Protein AF-A0A929NYW4-F1 (afdb_monomer)

pLDDT: mean 77.65, std 17.29, range [34.0, 97.94]

Foldseek 3Di:
DDDPQPPPDDDDPPPQDPVNVVVVCVVVVDPPDDDDDDDDPDDDDDDLQAQWDDPPLLPAAEDAFEQLLRVLVVVDDQDCDPDPPDQASPSSRKGKDWADDPPDPWIKIFIPQQDLPPFSLQKTKAFQDDPSDDQFQKKWKWKDWQQDIDIAIEHPDCVVVHPYHSPPGIDMDGDNCAHPVRHRRDFAFWTKMKMKMKGKHFIFGAADDPDDSPAPPQQDDPVPRGHHPGDGPDPDDDTPPHTDPDMDIRMHMHMYIGDGGFVPVVPPNRIFIQCAWWAHPVQCKIQGNNRRIDRFDWDQDPQWTWTADPVSPDIFIAGVRGHTDDD

Solvent-accessible surface area (backbone atoms only — not comparable to full-atom values): 19495 Å² total; per-residue (Å²): 136,45,56,88,83,77,81,85,53,73,57,76,68,95,77,68,46,76,70,53,53,54,55,49,42,69,78,51,77,56,87,92,71,86,83,88,87,81,92,75,97,67,92,76,90,81,56,47,88,53,30,72,48,67,69,92,78,39,65,64,51,74,47,72,57,56,21,47,43,48,49,45,51,72,80,46,69,100,66,73,55,92,49,93,88,61,40,59,27,69,81,71,71,26,50,45,51,78,46,79,40,89,97,51,101,47,33,42,18,35,39,49,74,27,41,94,85,37,55,51,30,29,25,38,65,42,72,66,64,56,94,86,51,77,91,53,71,30,39,38,40,36,44,36,39,63,78,35,72,51,78,48,35,24,20,81,47,73,92,70,65,39,80,42,48,61,83,52,57,60,47,78,46,78,55,91,62,42,25,58,83,71,44,69,56,87,74,46,30,44,42,72,29,44,39,34,43,29,41,26,38,78,17,37,41,45,60,74,70,93,77,70,100,80,75,91,67,74,53,36,60,96,88,48,60,68,62,27,82,34,55,73,71,60,102,60,92,62,80,62,83,44,74,41,98,48,73,32,69,33,46,31,43,26,54,29,64,39,42,53,50,51,43,72,89,66,76,53,85,47,33,31,43,38,88,51,53,41,34,21,74,76,76,34,32,40,38,42,10,65,64,52,70,44,82,54,85,64,49,78,53,97,68,31,33,39,39,68,43,94,86,64,85,46,50,39,33,20,39,83,65,21,49,66,74,51,106

Radius of gyration: 29.83 Å; Cα contacts (8 Å, |Δi|>4): 593; chains: 1; bounding box: 56×42×94 Å

Sequence (327 aa):
TLDTTGDGFADNDLGISEAEKREIAKQFPQAGKNFWRVMIDKLGDFDLNWPLKTLDKLGIKLGQIASTAGKLLQDIGENPCVKNGCIIEAERQVLGETIPVIGAAFNLNYRSSRTAGRYANYQLDIPLQDSSVPTPKRIKLEVSIGGQRISKVFSDKLEDNPESSLDTPRYTYEWDGKDGYGRSLHGQGRHKATVRIGYVYDGVYEVPPEITQSLIDVQCSTENPEGSFGCINTTAEINTGIPARQEVIGWQEYTVDIGSWFPRNAGLGEWTIDVHHAYDPNAEILYFGNGGQRQVIPIKQDGKILIASEDGGLVYEFNGTGRHLRT

Secondary structure (DSSP, 8-state):
-B-SSSSSS-B--TT--HHHHHHHHHH--STT--------SS-----TT--EEPPTT-----B-PPBHHHHHHHTS-S-S--STT--EETTTTEEEEEEE-TTSS-EEEEEGGGSTT-GGGGEEEEE---TTSPPPSEEEEEEEETTEEEEEEE-S-GGG--SB-TT--EEEEE--SB-TTSSBPPSSS-EEEEEEEEEEEEEEE-------TT-------SS-----TT----SS------EEEEEEEEEEEEEEEES----GGG-STT-EETT--EEETTTTEEE-TTS-EEE---EEETTEEEEE-TTSS-EEEEETT--EEE-

Mean predicted aligned error: 13.37 Å

Structure (mmCIF, N/CA/C/O backbone):
data_AF-A0A929NYW4-F1
#
_entry.id   AF-A0A929NYW4-F1
#
loop_
_atom_site.group_PDB
_atom_site.id
_atom_site.type_symbol
_atom_site.label_atom_id
_atom_site.label_alt_id
_atom_site.label_comp_id
_atom_site.label_asym_id
_atom_site.label_entity_id
_atom_site.label_seq_id
_atom_site.pdbx_PDB_ins_code
_atom_site.Cartn_x
_atom_site.Cartn_y
_atom_site.Cartn_z
_atom_site.occupancy
_atom_site.B_iso_or_equiv
_atom_site.auth_seq_id
_atom_site.auth_comp_id
_atom_site.auth_asym_id
_atom_site.auth_atom_id
_atom_site.pdbx_PDB_model_num
ATOM 1 N N . THR A 1 1 ? 9.489 -18.015 -55.515 1.00 80.88 1 THR A N 1
ATOM 2 C CA . THR A 1 1 ? 9.471 -19.044 -54.459 1.00 80.88 1 THR A CA 1
ATOM 3 C C . THR A 1 1 ? 10.389 -18.585 -53.348 1.00 80.88 1 THR A C 1
ATOM 5 O O . THR A 1 1 ? 11.263 -17.774 -53.633 1.00 80.88 1 THR A O 1
ATOM 8 N N . LEU A 1 2 ? 10.143 -19.005 -52.110 1.00 86.69 2 LEU A N 1
ATOM 9 C CA . LEU A 1 2 ? 10.924 -18.602 -50.939 1.00 86.69 2 LEU A CA 1
ATOM 10 C C . LEU A 1 2 ? 11.528 -19.850 -50.306 1.00 86.69 2 LEU A C 1
ATOM 12 O O . LEU A 1 2 ? 10.880 -20.888 -50.329 1.00 86.69 2 LEU A O 1
ATOM 16 N N . ASP A 1 3 ? 12.742 -19.719 -49.795 1.00 85.50 3 ASP A N 1
ATOM 17 C CA . ASP A 1 3 ? 13.378 -20.681 -48.897 1.00 85.50 3 ASP A CA 1
ATOM 18 C C . ASP A 1 3 ? 13.323 -20.044 -47.505 1.00 85.50 3 ASP A C 1
ATOM 20 O O . ASP A 1 3 ? 13.933 -18.991 -47.288 1.00 85.50 3 ASP A O 1
ATOM 24 N N . THR A 1 4 ? 12.496 -20.586 -46.612 1.00 80.06 4 THR A N 1
ATOM 25 C CA . THR A 1 4 ? 12.314 -20.059 -45.253 1.00 80.06 4 THR A CA 1
ATOM 26 C C . THR A 1 4 ? 13.123 -20.823 -44.208 1.00 80.06 4 THR A C 1
ATOM 28 O O . THR A 1 4 ? 13.256 -20.343 -43.081 1.00 80.06 4 THR A O 1
ATOM 31 N N . THR A 1 5 ? 13.714 -21.963 -44.581 1.00 76.88 5 THR A N 1
ATOM 32 C CA . THR A 1 5 ? 14.499 -22.824 -43.680 1.00 76.88 5 THR A CA 1
ATOM 33 C C . THR A 1 5 ? 16.013 -22.703 -43.889 1.00 76.88 5 THR A C 1
ATOM 35 O O . THR A 1 5 ? 16.789 -23.037 -42.991 1.00 76.88 5 THR A O 1
ATOM 38 N N . GLY A 1 6 ? 16.441 -22.166 -45.034 1.00 78.06 6 GLY A N 1
ATOM 39 C CA . GLY A 1 6 ? 17.837 -21.988 -45.427 1.00 78.06 6 GLY A CA 1
ATOM 40 C C . GLY A 1 6 ? 18.492 -23.248 -45.998 1.00 78.06 6 GLY A C 1
ATOM 41 O O . GLY A 1 6 ? 19.723 -23.317 -46.038 1.00 78.06 6 GLY A O 1
ATOM 42 N N . ASP A 1 7 ? 17.711 -24.253 -46.404 1.00 81.12 7 ASP A N 1
ATOM 43 C CA . ASP A 1 7 ? 18.212 -25.530 -46.931 1.00 81.12 7 ASP A CA 1
ATOM 44 C C . ASP A 1 7 ? 18.471 -25.514 -48.453 1.00 81.12 7 ASP A C 1
ATOM 46 O O . ASP A 1 7 ? 18.969 -26.493 -49.021 1.00 81.12 7 ASP A O 1
ATOM 50 N N . GLY A 1 8 ? 18.193 -24.385 -49.113 1.00 83.44 8 GLY A N 1
ATOM 51 C CA . GLY A 1 8 ? 18.347 -24.191 -50.550 1.00 83.44 8 GLY A CA 1
ATOM 52 C C . GLY A 1 8 ? 17.148 -24.658 -51.378 1.00 83.44 8 GLY A C 1
ATOM 53 O O . GLY A 1 8 ? 17.200 -24.560 -52.611 1.00 83.44 8 GLY A O 1
ATOM 54 N N . PHE A 1 9 ? 16.074 -25.139 -50.747 1.00 85.12 9 PHE A N 1
ATOM 55 C CA . PHE A 1 9 ? 14.836 -25.539 -51.404 1.00 85.12 9 PHE A CA 1
ATOM 56 C C . PHE A 1 9 ? 13.700 -24.561 -51.109 1.00 85.12 9 PHE A C 1
ATOM 58 O O . PHE A 1 9 ? 13.681 -23.837 -50.126 1.00 85.12 9 PHE A O 1
ATOM 65 N N . ALA A 1 10 ? 12.741 -24.499 -52.031 1.00 86.69 10 ALA A N 1
ATOM 66 C CA . ALA A 1 10 ? 11.575 -23.654 -51.847 1.00 86.69 10 ALA A CA 1
ATOM 67 C C . ALA A 1 10 ? 10.533 -24.337 -50.956 1.00 86.69 10 ALA A C 1
ATOM 69 O O . ALA A 1 10 ? 10.134 -25.467 -51.245 1.00 86.69 10 ALA A O 1
ATOM 70 N N . ASP A 1 11 ? 10.001 -23.605 -49.985 1.00 83.62 11 ASP A N 1
ATOM 71 C CA . ASP A 1 11 ? 8.959 -24.061 -49.069 1.00 83.62 11 ASP A CA 1
ATOM 72 C C . ASP A 1 11 ? 7.838 -23.011 -48.901 1.00 83.62 11 ASP A C 1
ATOM 74 O O . ASP A 1 11 ? 7.842 -21.932 -49.509 1.00 83.62 11 ASP A O 1
ATOM 78 N N . ASN A 1 12 ? 6.801 -23.384 -48.145 1.00 81.62 12 ASN A N 1
ATOM 79 C CA . ASN A 1 12 ? 5.609 -22.568 -47.899 1.00 81.62 12 ASN A CA 1
ATOM 80 C C . ASN A 1 12 ? 5.311 -22.430 -46.397 1.00 81.62 12 ASN A C 1
ATOM 82 O O . ASN A 1 12 ? 4.146 -22.280 -46.012 1.00 81.62 12 ASN A O 1
ATOM 86 N N . ASP A 1 13 ? 6.343 -22.488 -45.562 1.00 73.50 13 ASP A N 1
ATOM 87 C CA . ASP A 1 13 ? 6.182 -22.437 -44.114 1.00 73.50 13 ASP A CA 1
ATOM 88 C C . ASP A 1 13 ? 5.916 -20.992 -43.629 1.00 73.50 13 ASP A C 1
ATOM 90 O O . ASP A 1 13 ? 5.781 -20.046 -44.414 1.00 73.50 13 ASP A O 1
ATOM 94 N N . LEU A 1 14 ? 5.744 -20.801 -42.315 1.00 76.06 14 LEU A N 1
ATOM 95 C CA . LEU A 1 14 ? 5.549 -19.487 -41.664 1.00 76.06 14 LEU A CA 1
ATOM 96 C C . LEU A 1 14 ? 4.281 -18.697 -42.064 1.00 76.06 14 LEU A C 1
ATOM 98 O O . LEU A 1 14 ? 4.160 -17.508 -41.743 1.00 76.06 14 LEU A O 1
ATOM 102 N N . GLY A 1 15 ? 3.326 -19.336 -42.750 1.00 83.62 15 GLY A N 1
ATOM 103 C CA . GLY A 1 15 ? 2.018 -18.752 -43.074 1.00 83.62 15 GLY A CA 1
ATOM 104 C C . GLY A 1 15 ? 2.060 -17.613 -44.101 1.00 83.62 15 GLY A C 1
ATOM 105 O O . GLY A 1 15 ? 1.155 -16.779 -44.123 1.00 83.62 15 GLY A O 1
ATOM 106 N N . ILE A 1 16 ? 3.099 -17.551 -44.943 1.00 86.25 16 ILE A N 1
ATOM 107 C CA . ILE A 1 16 ? 3.268 -16.498 -45.958 1.00 86.25 16 ILE A CA 1
ATOM 108 C C . ILE A 1 16 ? 2.228 -16.675 -47.070 1.00 86.25 16 ILE A C 1
ATOM 110 O O . ILE A 1 16 ? 2.265 -17.643 -47.836 1.00 86.25 16 ILE A O 1
ATOM 114 N N . SER A 1 17 ? 1.308 -15.718 -47.193 1.00 89.12 17 SER A N 1
ATOM 115 C CA . SER A 1 17 ? 0.242 -15.789 -48.199 1.00 89.12 17 SER A CA 1
ATOM 116 C C . SER A 1 17 ? 0.774 -15.626 -49.631 1.00 89.12 17 SER A C 1
ATOM 118 O O . SER A 1 17 ? 1.795 -14.985 -49.873 1.00 89.12 17 SER A O 1
ATOM 120 N N . GLU A 1 18 ? 0.045 -16.138 -50.626 1.00 90.00 18 GLU A N 1
ATOM 121 C CA . GLU A 1 18 ? 0.404 -15.943 -52.041 1.00 90.00 18 GLU A CA 1
ATOM 122 C C . GLU A 1 18 ? 0.413 -14.464 -52.460 1.00 90.00 18 GLU A C 1
ATOM 124 O O . GLU A 1 18 ? 1.201 -14.060 -53.316 1.00 90.00 18 GLU A O 1
ATOM 129 N N . ALA A 1 19 ? -0.441 -13.639 -51.847 1.00 92.06 19 ALA A N 1
ATOM 130 C CA . ALA A 1 19 ? -0.429 -12.195 -52.060 1.00 92.06 19 ALA A CA 1
ATOM 131 C C . ALA A 1 19 ? 0.863 -11.565 -51.515 1.00 92.06 19 ALA A C 1
ATOM 133 O O . ALA A 1 19 ? 1.507 -10.781 -52.209 1.00 92.06 19 ALA A O 1
ATOM 134 N N . GLU A 1 20 ? 1.287 -11.972 -50.318 1.00 90.38 20 GLU A N 1
ATOM 135 C CA . GLU A 1 20 ? 2.534 -11.519 -49.699 1.00 90.38 20 GLU A CA 1
ATOM 136 C C . GLU A 1 20 ? 3.760 -11.927 -50.530 1.00 90.38 20 GLU A C 1
ATOM 138 O O . GLU A 1 20 ? 4.607 -11.086 -50.827 1.00 90.38 20 GLU A O 1
ATOM 143 N N . LYS A 1 21 ? 3.815 -13.172 -51.027 1.00 89.38 21 LYS A N 1
ATOM 144 C CA . LYS A 1 21 ? 4.895 -13.632 -51.922 1.00 89.38 21 LYS A CA 1
ATOM 145 C C . LYS A 1 21 ? 5.019 -12.779 -53.184 1.00 89.38 21 LYS A C 1
ATOM 147 O O . LYS A 1 21 ? 6.132 -12.544 -53.654 1.00 89.38 21 LYS A O 1
ATOM 152 N N . ARG A 1 22 ? 3.898 -12.302 -53.741 1.00 91.69 22 ARG A N 1
ATOM 153 C CA . ARG A 1 22 ? 3.911 -11.403 -54.908 1.00 91.69 22 ARG A CA 1
ATOM 154 C C . ARG A 1 22 ? 4.491 -10.036 -54.571 1.00 91.69 22 ARG A C 1
ATOM 156 O O . ARG A 1 22 ? 5.226 -9.497 -55.391 1.00 91.69 22 ARG A O 1
ATOM 163 N N . GLU A 1 23 ? 4.192 -9.483 -53.398 1.00 92.50 23 GLU A N 1
ATOM 164 C CA . GLU A 1 23 ? 4.788 -8.212 -52.967 1.00 92.50 23 GLU A CA 1
ATOM 165 C C . GLU A 1 23 ? 6.282 -8.355 -52.664 1.00 92.50 23 GLU A C 1
ATOM 167 O O . GLU A 1 23 ? 7.077 -7.526 -53.110 1.00 92.50 23 GLU A O 1
ATOM 172 N N . ILE A 1 24 ? 6.689 -9.450 -52.013 1.00 89.75 24 ILE A N 1
ATOM 173 C CA . ILE A 1 24 ? 8.106 -9.773 -51.791 1.00 89.75 24 ILE A CA 1
ATOM 174 C C . ILE A 1 24 ? 8.844 -9.859 -53.133 1.00 89.75 24 ILE A C 1
ATOM 176 O O . ILE A 1 24 ? 9.901 -9.254 -53.294 1.00 89.75 24 ILE A O 1
ATOM 180 N N . ALA A 1 25 ? 8.264 -10.525 -54.137 1.00 89.88 25 ALA A N 1
ATOM 181 C CA . ALA A 1 25 ? 8.867 -10.643 -55.466 1.00 89.88 25 ALA A CA 1
ATOM 182 C C . ALA A 1 25 ? 9.050 -9.293 -56.189 1.00 89.88 25 ALA A C 1
ATOM 184 O O . ALA A 1 25 ? 9.960 -9.162 -57.007 1.00 89.88 25 ALA A O 1
ATOM 185 N N . LYS A 1 26 ? 8.225 -8.276 -55.894 1.00 93.31 26 LYS A N 1
ATOM 186 C CA . LYS A 1 26 ? 8.424 -6.919 -56.434 1.00 93.31 26 LYS A CA 1
ATOM 187 C C . LYS A 1 26 ? 9.621 -6.219 -55.795 1.00 93.31 26 LYS A C 1
ATOM 189 O O . LYS A 1 26 ? 10.329 -5.491 -56.484 1.00 93.31 26 LYS A O 1
ATOM 194 N N . GLN A 1 27 ? 9.832 -6.422 -54.496 1.00 90.06 27 GLN A N 1
ATOM 195 C CA . GLN A 1 27 ? 10.933 -5.802 -53.752 1.00 90.06 27 GLN A CA 1
ATOM 196 C C . GLN A 1 27 ? 12.268 -6.525 -53.986 1.00 90.06 27 GLN A C 1
ATOM 198 O O . GLN A 1 27 ? 13.315 -5.886 -54.064 1.00 90.06 27 GLN A O 1
ATOM 203 N N . PHE A 1 28 ? 12.223 -7.846 -54.178 1.00 90.56 28 PHE A N 1
ATOM 204 C CA . PHE A 1 28 ? 13.3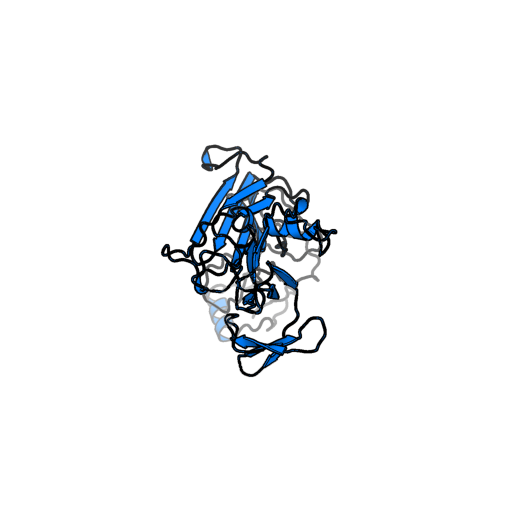83 -8.708 -54.409 1.00 90.56 28 PHE A CA 1
ATOM 205 C C . PHE A 1 28 ? 13.247 -9.463 -55.746 1.00 90.56 28 PHE A C 1
ATOM 207 O O . PHE A 1 28 ? 13.009 -10.670 -55.760 1.00 90.56 28 PHE A O 1
ATOM 214 N N . PRO A 1 29 ? 13.405 -8.780 -56.898 1.00 85.50 29 PRO A N 1
ATOM 215 C CA . PRO A 1 29 ? 13.171 -9.378 -58.217 1.00 85.50 29 PRO A CA 1
ATOM 216 C C . PRO A 1 29 ? 14.272 -10.354 -58.665 1.00 85.50 29 PRO A C 1
ATOM 218 O O . PRO A 1 29 ? 14.102 -11.074 -59.646 1.00 85.50 29 PRO A O 1
ATOM 221 N N . GLN A 1 30 ? 15.420 -10.361 -57.984 1.00 88.50 30 GLN A N 1
ATOM 222 C CA . GLN A 1 30 ? 16.553 -11.238 -58.283 1.00 88.50 30 GLN A CA 1
ATOM 223 C C . GLN A 1 30 ? 16.566 -12.434 -57.326 1.00 88.50 30 GLN A C 1
ATOM 225 O O . GLN A 1 30 ? 16.379 -12.262 -56.123 1.00 88.50 30 GLN A O 1
ATOM 230 N N . ALA A 1 31 ? 16.851 -13.629 -57.846 1.00 83.06 31 ALA A N 1
ATOM 231 C CA . ALA A 1 31 ? 17.062 -14.819 -57.022 1.00 83.06 31 ALA A CA 1
ATOM 232 C C . ALA A 1 31 ? 18.325 -14.688 -56.143 1.00 83.06 31 ALA A C 1
ATOM 234 O O . ALA A 1 31 ? 19.264 -13.971 -56.496 1.00 83.06 31 ALA A O 1
ATOM 235 N N . GLY A 1 32 ? 18.345 -15.392 -55.005 1.00 81.69 32 GLY A N 1
ATOM 236 C CA . GLY A 1 32 ? 19.479 -15.404 -54.068 1.00 81.69 32 GLY A CA 1
ATOM 237 C C . GLY A 1 32 ? 19.583 -14.169 -53.166 1.00 81.69 32 GLY A C 1
ATOM 238 O O . GLY A 1 32 ? 20.638 -13.921 -52.586 1.00 81.69 32 GLY A O 1
ATOM 239 N N . LYS A 1 33 ? 18.522 -13.358 -53.071 1.00 85.81 33 LYS A N 1
ATOM 240 C CA . LYS A 1 33 ? 18.427 -12.277 -52.083 1.00 85.81 33 LYS A CA 1
ATOM 241 C C . LYS A 1 33 ? 17.862 -12.822 -50.778 1.00 85.81 33 LYS A C 1
ATOM 243 O O . LYS A 1 33 ? 16.867 -13.537 -50.794 1.00 85.81 33 LYS A O 1
ATOM 248 N N . ASN A 1 34 ? 18.469 -12.400 -49.675 1.00 82.81 34 ASN A N 1
ATOM 249 C CA . ASN A 1 34 ? 18.002 -12.701 -48.329 1.00 82.81 34 ASN A CA 1
ATOM 250 C C . ASN A 1 34 ? 17.294 -11.473 -47.762 1.00 82.81 34 ASN A C 1
ATOM 252 O O . ASN A 1 34 ? 17.718 -10.339 -48.001 1.00 82.81 34 ASN A O 1
ATOM 256 N N . PHE A 1 35 ? 16.231 -11.703 -47.005 1.00 78.62 35 PHE A N 1
ATOM 257 C CA . PHE A 1 35 ? 15.478 -10.664 -46.318 1.00 78.62 35 PHE A CA 1
ATOM 258 C C . PHE A 1 35 ? 14.961 -11.204 -44.987 1.00 78.62 35 PHE A C 1
ATO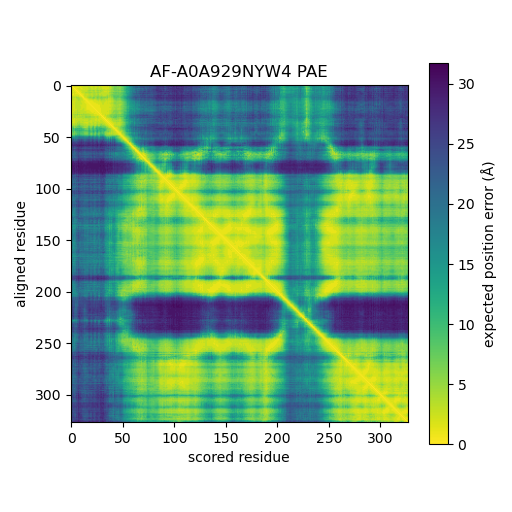M 260 O O . PHE A 1 35 ? 14.876 -12.413 -44.785 1.00 78.62 35 PHE A O 1
ATOM 267 N N . TRP A 1 36 ? 14.609 -10.290 -44.090 1.00 73.81 36 TRP A N 1
ATOM 268 C CA . TRP A 1 36 ? 14.005 -10.613 -42.804 1.00 73.81 36 TRP A CA 1
ATOM 269 C C . TRP A 1 36 ? 12.496 -10.384 -42.877 1.00 73.81 36 TRP A C 1
ATOM 271 O O . TRP A 1 36 ? 12.043 -9.423 -43.503 1.00 73.81 36 TRP A O 1
ATOM 281 N N . ARG A 1 37 ? 11.720 -11.258 -42.233 1.00 75.50 37 ARG A N 1
ATOM 282 C CA . ARG A 1 37 ? 10.260 -11.158 -42.129 1.00 75.50 37 ARG A CA 1
ATOM 283 C C . ARG A 1 37 ? 9.851 -11.335 -40.674 1.00 75.50 37 ARG A C 1
ATOM 285 O O . ARG A 1 37 ? 10.267 -12.298 -40.040 1.00 75.50 37 ARG A O 1
ATOM 292 N N . VAL A 1 38 ? 8.987 -10.454 -40.183 1.00 72.19 38 VAL A N 1
ATOM 293 C CA . VAL A 1 38 ? 8.360 -10.568 -38.861 1.00 72.19 38 VAL A CA 1
ATOM 294 C C . VAL A 1 38 ? 6.865 -10.321 -39.013 1.00 72.19 38 VAL A C 1
ATOM 296 O O . VAL A 1 38 ? 6.457 -9.411 -39.733 1.00 72.19 38 VAL A O 1
ATOM 299 N N . MET A 1 39 ? 6.050 -11.152 -38.363 1.00 71.56 39 MET A N 1
ATOM 300 C CA . MET A 1 39 ? 4.614 -10.909 -38.254 1.00 71.56 39 MET A CA 1
ATOM 301 C C . MET A 1 39 ? 4.346 -10.060 -37.018 1.00 71.56 39 MET A C 1
ATOM 303 O O . MET A 1 39 ? 4.796 -10.403 -35.930 1.00 71.56 39 MET A O 1
ATOM 307 N N . ILE A 1 40 ? 3.599 -8.976 -37.202 1.00 66.81 40 ILE A N 1
ATOM 308 C CA . ILE A 1 40 ? 3.149 -8.099 -36.125 1.00 66.81 40 ILE A CA 1
ATOM 309 C C . ILE A 1 40 ? 1.617 -8.086 -36.178 1.00 66.81 40 ILE A C 1
ATOM 311 O O . ILE A 1 40 ? 1.037 -7.713 -37.198 1.00 66.81 40 ILE A O 1
ATOM 315 N N . ASP A 1 41 ? 0.958 -8.547 -35.117 1.00 65.62 41 ASP A N 1
ATOM 316 C CA . ASP A 1 41 ? -0.497 -8.763 -35.059 1.00 65.62 41 ASP A CA 1
ATOM 317 C C . ASP A 1 41 ? -1.294 -7.542 -34.559 1.00 65.62 41 ASP A C 1
ATOM 319 O O . ASP A 1 41 ? -2.524 -7.510 -34.655 1.00 65.62 41 ASP A O 1
ATOM 323 N N . LYS A 1 42 ? -0.598 -6.501 -34.092 1.00 66.62 42 LYS A N 1
ATOM 324 C CA . LYS A 1 42 ? -1.152 -5.208 -33.668 1.00 66.62 42 LYS A CA 1
ATOM 325 C C . LYS A 1 42 ? -0.260 -4.058 -34.135 1.00 66.62 42 LYS A C 1
ATOM 327 O O . LYS A 1 42 ? 0.926 -4.234 -34.366 1.00 66.62 42 LYS A O 1
ATOM 332 N N . LEU A 1 43 ? -0.808 -2.854 -34.267 1.00 61.09 43 LEU A N 1
ATOM 333 C CA . LEU A 1 43 ? 0.016 -1.653 -34.458 1.00 61.09 43 LEU A CA 1
ATOM 334 C C . LEU A 1 43 ? 0.629 -1.238 -33.111 1.00 61.09 43 LEU A C 1
ATOM 336 O O . LEU A 1 43 ? -0.067 -1.249 -32.098 1.00 61.09 43 LEU A O 1
ATOM 340 N N . GLY A 1 44 ? 1.909 -0.864 -33.108 1.00 63.97 44 GLY A N 1
ATOM 341 C CA . GLY A 1 44 ? 2.678 -0.553 -31.899 1.00 63.97 44 GLY A CA 1
ATOM 342 C C . GLY A 1 44 ? 4.049 0.040 -32.226 1.00 63.97 44 GLY A C 1
ATOM 343 O O . GLY A 1 44 ? 4.394 0.218 -33.395 1.00 63.97 44 GLY A O 1
ATOM 344 N N . ASP A 1 45 ? 4.820 0.357 -31.195 1.00 56.62 45 ASP A N 1
ATOM 345 C CA . ASP A 1 45 ? 6.146 0.984 -31.235 1.00 56.62 45 ASP A CA 1
ATOM 346 C C . ASP A 1 45 ? 7.295 -0.036 -31.347 1.00 56.62 45 ASP A C 1
ATOM 348 O O . ASP A 1 45 ? 8.371 0.147 -30.784 1.00 56.62 45 ASP A O 1
ATOM 352 N N . PHE A 1 46 ? 7.071 -1.106 -32.112 1.00 56.94 46 PHE A N 1
ATOM 353 C CA . PHE A 1 46 ? 8.032 -2.189 -32.311 1.00 56.94 46 PHE A CA 1
ATOM 354 C C . PHE A 1 46 ? 9.346 -1.688 -32.928 1.00 56.94 46 PHE A C 1
ATOM 356 O O . PHE A 1 46 ? 9.383 -1.314 -34.102 1.00 56.94 46 PHE A O 1
ATOM 363 N N . ASP A 1 47 ? 10.440 -1.767 -32.169 1.00 59.25 47 ASP A N 1
ATOM 364 C CA . ASP A 1 47 ? 11.800 -1.668 -32.699 1.00 59.25 47 ASP A CA 1
ATOM 365 C C . ASP A 1 47 ? 12.485 -3.033 -32.613 1.00 59.25 47 ASP A C 1
ATOM 367 O O . ASP A 1 47 ? 13.098 -3.419 -31.616 1.00 59.25 47 ASP A O 1
ATOM 371 N N . LEU A 1 48 ? 12.358 -3.788 -33.699 1.00 62.03 48 LEU A N 1
ATOM 372 C CA . LEU A 1 48 ? 12.883 -5.144 -33.792 1.00 62.03 48 LEU A CA 1
ATOM 373 C C . LEU A 1 48 ? 14.420 -5.177 -33.801 1.00 62.03 48 LEU A C 1
ATOM 375 O O . LEU A 1 48 ? 14.997 -6.241 -33.601 1.00 62.03 48 LEU A O 1
ATOM 379 N N . ASN A 1 49 ? 15.101 -4.040 -33.977 1.00 56.62 49 ASN A N 1
ATOM 380 C CA . ASN A 1 49 ? 16.563 -3.956 -33.968 1.00 56.62 49 ASN A CA 1
ATOM 381 C C . ASN A 1 49 ? 17.132 -3.718 -32.554 1.00 56.62 49 ASN A C 1
ATOM 383 O O . ASN A 1 49 ? 18.338 -3.504 -32.412 1.00 56.62 49 ASN A O 1
ATOM 387 N N . TRP A 1 50 ? 16.286 -3.729 -31.516 1.00 56.75 50 TRP A N 1
ATOM 388 C CA . TRP A 1 50 ? 16.620 -3.242 -30.179 1.00 56.75 50 TRP A CA 1
ATOM 389 C C . TRP A 1 50 ? 16.630 -4.351 -29.107 1.00 56.75 50 TRP A C 1
ATOM 391 O O . TRP A 1 50 ? 15.626 -4.558 -28.429 1.00 56.75 50 TRP A O 1
ATOM 401 N N . PRO A 1 51 ? 17.747 -5.072 -28.887 1.00 55.50 51 PRO A N 1
ATOM 402 C CA . PRO A 1 51 ? 17.838 -6.094 -27.843 1.00 55.50 51 PRO A CA 1
ATOM 403 C C . PRO A 1 51 ? 18.310 -5.476 -26.517 1.00 55.50 51 PRO A C 1
ATOM 405 O O . PRO A 1 51 ? 19.376 -5.815 -26.001 1.00 55.50 51 PRO A O 1
ATOM 408 N N . LEU A 1 52 ? 17.574 -4.486 -25.999 1.00 54.44 52 LEU A N 1
ATOM 409 C CA . LEU A 1 52 ? 17.872 -3.914 -24.684 1.00 54.44 52 LEU A CA 1
ATOM 410 C C . LEU A 1 52 ? 17.322 -4.845 -23.611 1.00 54.44 52 LEU A C 1
ATOM 412 O O . LEU A 1 52 ? 16.108 -5.027 -23.518 1.00 54.44 52 LEU A O 1
ATOM 416 N N . LYS A 1 53 ? 18.202 -5.389 -22.771 1.00 52.97 53 LYS A N 1
ATOM 417 C CA . LYS A 1 53 ? 17.771 -6.192 -21.631 1.00 52.97 53 LYS A CA 1
ATOM 418 C C . LYS A 1 53 ? 17.732 -5.382 -20.347 1.00 52.97 53 LYS A C 1
ATOM 420 O O . LYS A 1 53 ? 18.668 -4.651 -20.021 1.00 52.97 53 LYS A O 1
ATOM 425 N N . THR A 1 54 ? 16.693 -5.600 -19.556 1.00 49.34 54 THR A N 1
ATOM 426 C CA . THR A 1 54 ? 16.762 -5.432 -18.103 1.00 49.34 54 THR A CA 1
ATOM 427 C C . THR A 1 54 ? 17.476 -6.658 -17.520 1.00 49.34 54 THR A C 1
ATOM 429 O O . THR A 1 54 ? 17.140 -7.769 -17.910 1.00 49.34 54 THR A O 1
ATOM 432 N N . LEU A 1 55 ? 18.449 -6.503 -16.613 1.00 51.72 55 LEU A N 1
ATOM 433 C CA . LEU A 1 55 ? 19.150 -7.645 -15.991 1.00 51.72 55 LEU A CA 1
ATOM 434 C C . LEU A 1 55 ? 18.153 -8.730 -15.514 1.00 51.72 55 LEU A C 1
ATOM 436 O O . LEU A 1 55 ? 17.199 -8.415 -14.804 1.00 51.72 55 LEU A O 1
ATOM 440 N N . ASP A 1 56 ? 18.395 -10.000 -15.866 1.00 44.22 56 ASP A N 1
ATOM 441 C CA . ASP A 1 56 ? 17.483 -11.150 -15.648 1.00 44.22 56 ASP A CA 1
ATOM 442 C C . ASP A 1 56 ? 17.091 -11.409 -14.185 1.00 44.22 56 ASP A C 1
ATOM 444 O O . ASP A 1 56 ? 16.151 -12.146 -13.894 1.00 44.22 56 ASP A O 1
ATOM 448 N N . LYS A 1 57 ? 17.801 -10.796 -13.237 1.00 46.75 57 LYS A N 1
ATOM 449 C CA . LYS A 1 57 ? 17.564 -10.921 -11.791 1.00 46.75 57 LYS A CA 1
ATOM 450 C C . LYS A 1 57 ? 16.815 -9.735 -11.187 1.00 46.75 57 LYS A C 1
ATOM 452 O O . LYS A 1 57 ? 16.874 -9.524 -9.981 1.00 46.75 57 LYS A O 1
ATOM 457 N N . LEU A 1 58 ? 16.096 -8.969 -12.000 1.00 49.19 58 LEU A N 1
ATOM 458 C CA . LEU A 1 58 ? 15.247 -7.866 -11.540 1.00 49.19 58 LEU A CA 1
ATOM 459 C C . LEU A 1 58 ? 13.783 -8.293 -11.382 1.00 49.19 58 LEU A C 1
ATOM 461 O O . LEU A 1 58 ? 12.887 -7.462 -11.499 1.00 49.19 58 LEU A O 1
ATOM 465 N N . GLY A 1 59 ? 13.546 -9.590 -11.141 1.00 46.31 59 GLY A N 1
ATOM 466 C CA . GLY A 1 59 ? 12.213 -10.143 -10.939 1.00 46.31 59 GLY A CA 1
ATOM 467 C C . GLY A 1 59 ? 11.451 -9.315 -9.915 1.00 46.31 59 GLY A C 1
ATOM 468 O O . GLY A 1 59 ? 11.976 -9.041 -8.832 1.00 46.31 59 GLY A O 1
ATOM 469 N N . ILE A 1 60 ? 10.230 -8.907 -10.274 1.00 49.34 60 ILE A N 1
ATOM 470 C CA . ILE A 1 60 ? 9.310 -8.240 -9.359 1.00 49.34 60 ILE A CA 1
ATOM 471 C C . ILE A 1 60 ? 9.276 -9.067 -8.079 1.00 49.34 60 ILE A C 1
ATOM 473 O O . ILE A 1 60 ? 8.701 -10.157 -8.026 1.00 49.34 60 ILE A O 1
ATOM 477 N N . LYS A 1 61 ? 9.903 -8.547 -7.026 1.00 59.28 61 LYS A N 1
ATOM 478 C CA . LYS A 1 61 ? 9.757 -9.114 -5.697 1.00 59.28 61 LYS A CA 1
ATOM 479 C C . LYS A 1 61 ? 8.389 -8.693 -5.205 1.00 59.28 61 LYS A C 1
ATOM 481 O O . LYS A 1 61 ? 8.244 -7.645 -4.585 1.00 59.28 61 LYS A O 1
ATOM 486 N N . LEU A 1 62 ? 7.392 -9.506 -5.535 1.00 53.31 62 LEU A N 1
ATOM 487 C CA . LEU A 1 62 ? 6.084 -9.410 -4.919 1.00 53.31 62 LEU A CA 1
ATOM 488 C C . LEU A 1 62 ? 6.246 -9.828 -3.463 1.00 53.31 62 LEU A C 1
ATOM 490 O O . LEU A 1 62 ? 6.618 -10.960 -3.151 1.00 53.31 62 LEU A O 1
ATOM 494 N N . GLY A 1 63 ? 6.011 -8.886 -2.566 1.00 55.16 63 GLY A N 1
ATOM 495 C CA . GLY A 1 63 ? 6.134 -9.114 -1.139 1.00 55.16 63 GLY A CA 1
ATOM 496 C C . GLY A 1 63 ? 5.229 -8.193 -0.343 1.00 55.16 63 GLY A C 1
ATOM 497 O O . GLY A 1 63 ? 4.563 -7.306 -0.880 1.00 55.16 63 GLY A O 1
ATOM 498 N N . GLN A 1 64 ? 5.236 -8.389 0.969 1.00 59.22 64 GLN A N 1
ATOM 499 C CA . GLN A 1 64 ? 4.584 -7.487 1.906 1.00 59.22 64 GLN A CA 1
ATOM 500 C C . GLN A 1 64 ? 5.657 -6.734 2.686 1.00 59.22 64 GLN A C 1
ATOM 502 O O . GLN A 1 64 ? 6.504 -7.335 3.345 1.00 59.22 64 GLN A O 1
ATOM 507 N N . ILE A 1 65 ? 5.620 -5.407 2.607 1.00 70.56 65 ILE A N 1
ATOM 508 C CA . ILE A 1 65 ? 6.252 -4.553 3.613 1.00 70.56 65 ILE A CA 1
ATOM 509 C C . ILE A 1 65 ? 5.229 -4.408 4.741 1.00 70.56 65 ILE A C 1
ATOM 511 O O . ILE A 1 65 ? 4.041 -4.253 4.477 1.00 70.56 65 ILE A O 1
ATOM 515 N N . ALA A 1 66 ? 5.666 -4.463 5.996 1.00 66.19 66 ALA A N 1
ATOM 516 C CA . ALA A 1 66 ? 4.798 -4.173 7.131 1.00 66.19 66 ALA A CA 1
ATOM 517 C C . ALA A 1 66 ? 4.804 -2.669 7.440 1.00 66.19 66 ALA A C 1
ATOM 519 O O . ALA A 1 66 ? 5.859 -2.026 7.421 1.00 66.19 66 ALA A O 1
ATOM 520 N N . SER A 1 67 ? 3.636 -2.113 7.771 1.00 73.69 67 SER A N 1
ATOM 521 C CA . SER A 1 67 ? 3.549 -0.780 8.379 1.00 73.69 67 SER A CA 1
ATOM 522 C C . SER A 1 67 ? 4.299 -0.750 9.712 1.00 73.69 67 SER A C 1
ATOM 524 O O . SER A 1 67 ? 4.511 -1.794 10.333 1.00 73.69 67 SER A O 1
ATOM 526 N N . THR A 1 68 ? 4.689 0.434 10.191 1.00 75.19 68 THR A N 1
ATOM 527 C CA . THR A 1 68 ? 5.395 0.555 11.480 1.00 75.19 68 THR A CA 1
ATOM 528 C C . THR A 1 68 ? 4.571 -0.056 12.618 1.00 75.19 68 THR A C 1
ATOM 530 O O . THR A 1 68 ? 5.092 -0.824 13.423 1.00 75.19 68 THR A O 1
ATOM 533 N N . ALA A 1 69 ? 3.257 0.192 12.635 1.00 66.81 69 ALA A N 1
ATOM 534 C CA . ALA A 1 69 ? 2.337 -0.478 13.551 1.00 66.81 69 ALA A CA 1
ATOM 535 C C . ALA A 1 69 ? 2.236 -1.997 13.317 1.00 66.81 69 ALA A C 1
ATOM 537 O O . ALA A 1 69 ? 2.146 -2.750 14.281 1.00 66.81 69 ALA A O 1
ATOM 538 N N . GLY A 1 70 ? 2.266 -2.460 12.063 1.00 65.19 70 GLY A N 1
ATOM 539 C CA . GLY A 1 70 ? 2.294 -3.886 11.728 1.00 65.19 70 GLY A CA 1
ATOM 540 C C . GLY A 1 70 ? 3.532 -4.602 12.270 1.00 65.19 70 GLY A C 1
ATOM 541 O O . GLY A 1 70 ? 3.398 -5.682 12.835 1.00 65.19 70 GLY A O 1
ATOM 542 N N . LYS A 1 71 ? 4.712 -3.972 12.189 1.00 65.94 71 LYS A N 1
ATOM 543 C CA . LYS A 1 71 ? 5.952 -4.489 12.796 1.00 65.94 71 LYS A CA 1
ATOM 544 C C . LYS A 1 71 ? 5.828 -4.603 14.312 1.00 65.94 71 LYS A C 1
ATOM 546 O O . LYS A 1 71 ? 6.105 -5.660 14.862 1.00 65.94 71 LYS A O 1
ATOM 551 N N . LEU A 1 72 ? 5.311 -3.556 14.966 1.00 61.84 72 LEU A N 1
ATOM 552 C CA . LEU A 1 72 ? 5.032 -3.600 16.404 1.00 61.84 72 LEU A CA 1
ATOM 553 C C . LEU A 1 72 ? 4.083 -4.754 16.754 1.00 61.84 72 LEU A C 1
ATOM 555 O O . LEU A 1 72 ? 4.260 -5.374 17.786 1.00 61.84 72 LEU A O 1
ATOM 559 N N . LEU A 1 73 ? 3.089 -5.072 15.919 1.00 60.38 73 LEU A N 1
ATOM 560 C CA . LEU A 1 73 ? 2.143 -6.162 16.183 1.00 60.38 73 LEU A CA 1
ATOM 561 C C . LEU A 1 73 ? 2.711 -7.566 15.912 1.00 60.38 73 LEU A C 1
ATOM 563 O O . LEU A 1 73 ? 2.317 -8.491 16.615 1.00 60.38 73 LEU A O 1
ATOM 567 N N . GLN A 1 74 ? 3.593 -7.738 14.921 1.00 55.12 74 GLN A N 1
ATOM 568 C CA . GLN A 1 74 ? 4.187 -9.042 14.578 1.00 55.12 74 GLN A CA 1
ATOM 569 C C . GLN A 1 74 ? 5.165 -9.554 15.642 1.00 55.12 74 GLN A C 1
ATOM 571 O O . GLN A 1 74 ? 5.264 -10.763 15.840 1.00 55.12 74 GLN A O 1
ATOM 576 N N . ASP A 1 75 ? 5.831 -8.651 16.362 1.00 49.50 75 ASP A N 1
ATOM 577 C CA . ASP A 1 75 ? 6.841 -9.005 17.366 1.00 49.50 75 ASP A CA 1
ATOM 578 C C . ASP A 1 75 ? 6.247 -9.351 18.749 1.00 49.50 75 ASP A C 1
ATOM 580 O O . ASP A 1 75 ? 6.985 -9.622 19.698 1.00 49.50 75 ASP A O 1
ATOM 584 N N . ILE A 1 76 ? 4.916 -9.353 18.900 1.00 52.91 76 ILE A N 1
ATOM 585 C CA . ILE A 1 76 ? 4.254 -9.473 20.204 1.00 52.91 76 ILE A CA 1
ATOM 586 C C . ILE A 1 76 ? 3.108 -10.481 20.119 1.00 52.91 76 ILE A C 1
ATOM 588 O O . ILE A 1 76 ? 2.185 -10.322 19.321 1.00 52.91 76 ILE A O 1
ATOM 592 N N . GLY A 1 77 ? 3.120 -11.481 21.005 1.00 51.38 77 GLY A N 1
ATOM 593 C CA . GLY A 1 77 ? 1.983 -12.384 21.204 1.00 51.38 77 GLY A CA 1
ATOM 594 C C . GLY A 1 77 ? 0.668 -11.630 21.456 1.00 51.38 77 GLY A C 1
ATOM 595 O O . GLY A 1 77 ? 0.651 -10.448 21.804 1.00 51.38 77 GLY A O 1
ATOM 596 N N . GLU A 1 78 ? -0.465 -12.311 21.283 1.00 54.88 78 GLU A N 1
ATOM 597 C CA . GLU A 1 78 ? -1.797 -11.686 21.265 1.00 54.88 78 GLU A CA 1
ATOM 598 C C . GLU A 1 78 ? -2.107 -10.829 22.511 1.00 54.88 78 GLU A C 1
ATOM 600 O O . GLU A 1 78 ? -2.854 -9.851 22.404 1.00 54.88 78 GLU A O 1
ATOM 605 N N . ASN A 1 79 ? -1.437 -11.073 23.645 1.00 55.94 79 ASN A N 1
ATOM 606 C CA . ASN A 1 79 ? -1.659 -10.366 24.901 1.00 55.94 79 ASN A CA 1
ATOM 607 C C . ASN A 1 79 ? -0.379 -9.737 25.525 1.00 55.94 79 ASN A C 1
ATOM 609 O O . ASN A 1 79 ? 0.313 -10.407 26.291 1.00 55.94 79 ASN A O 1
ATOM 613 N N . PRO A 1 80 ? -0.078 -8.446 25.278 1.00 57.38 80 PRO A N 1
ATOM 614 C CA . PRO A 1 80 ? 1.028 -7.715 25.916 1.00 57.38 80 PRO A CA 1
ATOM 615 C C . PRO A 1 80 ? 0.768 -7.419 27.401 1.00 57.38 80 PRO A C 1
ATOM 617 O O . PRO A 1 80 ? 1.647 -6.951 28.117 1.00 57.38 80 PRO A O 1
ATOM 620 N N . CYS A 1 81 ? -0.448 -7.672 27.891 1.00 62.31 81 CYS A N 1
ATOM 621 C CA . CYS A 1 81 ? -0.858 -7.325 29.240 1.00 62.31 81 CYS A CA 1
ATOM 622 C C . CYS A 1 81 ? -1.284 -8.584 30.007 1.00 62.31 81 CYS A C 1
ATOM 624 O O . CYS A 1 81 ? -2.444 -8.983 30.051 1.00 62.31 81 CYS A O 1
ATOM 626 N N . VAL A 1 82 ? -0.309 -9.228 30.649 1.00 55.25 82 VAL A N 1
ATOM 627 C CA . VAL A 1 82 ? -0.485 -10.524 31.334 1.00 55.25 82 VAL A CA 1
ATOM 628 C C . VAL A 1 82 ? -1.199 -10.389 32.700 1.00 55.25 82 VAL A C 1
ATOM 630 O O . VAL A 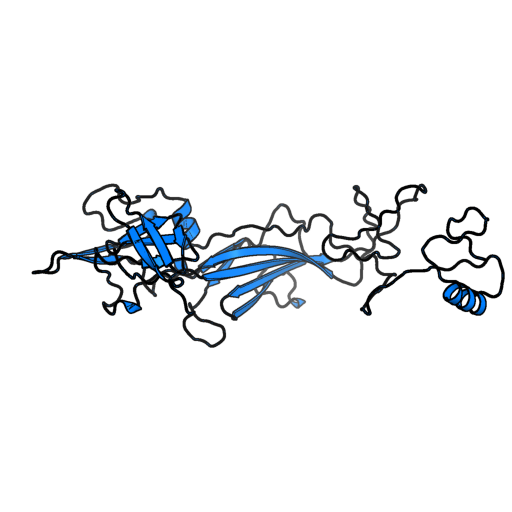1 82 ? -1.371 -11.373 33.415 1.00 55.25 82 VAL A O 1
ATOM 633 N N . LYS A 1 83 ? -1.607 -9.178 33.122 1.00 57.12 83 LYS A N 1
ATOM 634 C CA . LYS A 1 83 ? -2.169 -8.919 34.464 1.00 57.12 83 LYS A CA 1
ATOM 635 C C . LYS A 1 83 ? -3.428 -8.051 34.429 1.00 57.12 83 LYS A C 1
ATOM 637 O O . LYS A 1 83 ? -3.466 -7.025 33.757 1.00 57.12 83 LYS A O 1
ATOM 642 N N . ASN A 1 84 ? -4.413 -8.414 35.254 1.00 56.16 84 ASN A N 1
ATOM 643 C CA . ASN A 1 84 ? -5.604 -7.598 35.502 1.00 56.16 84 ASN A CA 1
ATOM 644 C C . ASN A 1 84 ? -5.220 -6.195 36.002 1.00 56.16 84 ASN A C 1
ATOM 646 O O . ASN A 1 84 ? -4.417 -6.061 36.924 1.00 56.16 84 ASN A O 1
ATOM 650 N N . GLY A 1 85 ? -5.812 -5.163 35.396 1.00 63.78 85 GLY A N 1
ATOM 651 C CA . GLY A 1 85 ? -5.572 -3.756 35.732 1.00 63.78 85 GLY A CA 1
ATOM 652 C C . GLY A 1 85 ? -4.376 -3.113 35.025 1.00 63.78 85 GLY A C 1
ATOM 653 O O . GLY A 1 85 ? -4.146 -1.921 35.211 1.00 63.78 85 GLY A O 1
ATOM 654 N N . CYS A 1 86 ? -3.620 -3.851 34.206 1.00 72.00 86 CYS A N 1
ATOM 655 C CA . CYS A 1 86 ? -2.625 -3.216 33.353 1.00 72.00 86 CYS A CA 1
ATOM 656 C C . CYS A 1 86 ? -3.336 -2.529 32.172 1.00 72.00 86 CYS A C 1
ATOM 658 O O . CYS A 1 86 ? -4.107 -3.125 31.423 1.00 72.00 86 CYS A O 1
ATOM 660 N N . ILE A 1 87 ? -3.122 -1.221 32.080 1.00 83.31 87 ILE A N 1
ATOM 661 C CA . ILE A 1 87 ? -3.688 -0.357 31.042 1.00 83.31 87 ILE A CA 1
ATOM 662 C C . ILE A 1 87 ? -2.624 0.096 30.038 1.00 83.31 87 ILE A C 1
ATOM 664 O O . ILE A 1 87 ? -2.931 0.788 29.078 1.00 83.31 87 ILE A O 1
ATOM 668 N N . ILE A 1 88 ? -1.363 -0.275 30.261 1.00 85.88 88 ILE A N 1
ATOM 669 C CA . ILE A 1 88 ? -0.236 0.074 29.400 1.00 85.88 88 ILE A CA 1
ATOM 670 C C . ILE A 1 88 ? 0.203 -1.185 28.660 1.00 85.88 88 ILE A C 1
ATOM 672 O O . ILE A 1 88 ? 0.767 -2.095 29.263 1.00 85.88 88 ILE A O 1
ATOM 676 N N . GLU A 1 89 ? -0.027 -1.221 27.351 1.00 82.00 89 GLU A N 1
ATOM 677 C CA . GLU A 1 89 ? 0.530 -2.233 26.452 1.00 82.00 89 GLU A CA 1
ATOM 678 C C . GLU A 1 89 ? 1.904 -1.720 26.000 1.00 82.00 89 GLU A C 1
ATOM 680 O O . GLU A 1 89 ? 2.014 -1.004 24.999 1.00 82.00 89 GLU A O 1
ATOM 685 N N . ALA A 1 90 ? 2.942 -1.994 26.796 1.00 79.56 90 ALA A N 1
ATOM 686 C CA . ALA A 1 90 ? 4.258 -1.368 26.655 1.00 79.56 90 ALA A CA 1
ATOM 687 C C . ALA A 1 90 ? 4.875 -1.610 25.271 1.00 79.56 90 ALA A C 1
ATOM 689 O O . ALA A 1 90 ? 5.381 -0.686 24.636 1.00 79.56 90 ALA A O 1
ATOM 690 N N . GLU A 1 91 ? 4.758 -2.834 24.776 1.00 76.00 91 GLU A N 1
ATOM 691 C CA . GLU A 1 91 ? 5.335 -3.284 23.518 1.00 76.00 91 GLU A CA 1
ATOM 692 C C . GLU A 1 91 ? 4.603 -2.673 22.311 1.00 76.00 91 GLU A C 1
ATOM 694 O O . GLU A 1 91 ? 5.223 -2.304 21.316 1.00 76.00 91 GLU A O 1
ATOM 699 N N . ARG A 1 92 ? 3.282 -2.470 22.419 1.00 76.38 92 ARG A N 1
ATOM 700 C CA . ARG A 1 92 ? 2.478 -1.794 21.380 1.00 76.38 92 ARG A CA 1
ATOM 701 C C . ARG A 1 92 ? 2.492 -0.270 21.511 1.00 76.38 92 ARG A C 1
ATOM 703 O O . ARG A 1 92 ? 2.008 0.434 20.614 1.00 76.38 92 ARG A O 1
ATOM 710 N N . GLN A 1 93 ? 3.039 0.230 22.619 1.00 85.50 93 GLN A N 1
ATOM 711 C CA . GLN A 1 93 ? 3.003 1.626 23.040 1.00 85.50 93 GLN A CA 1
ATOM 712 C C . GLN A 1 93 ? 1.564 2.163 23.083 1.00 85.50 93 GLN A C 1
ATOM 714 O O . GLN A 1 93 ? 1.257 3.221 22.523 1.00 85.50 93 GLN A O 1
ATOM 719 N N . VAL A 1 94 ? 0.664 1.398 23.709 1.00 86.75 94 VAL A N 1
ATOM 720 C CA . VAL A 1 94 ? -0.760 1.745 23.825 1.00 86.75 94 VAL A CA 1
ATOM 721 C C . VAL A 1 94 ? -1.119 2.037 25.274 1.00 86.75 94 VAL A C 1
ATOM 723 O O . VAL A 1 94 ? -0.814 1.255 26.169 1.00 86.75 94 VAL A O 1
ATOM 726 N N . LEU A 1 95 ? -1.804 3.159 25.484 1.00 90.88 95 LEU A N 1
ATOM 727 C CA . LEU A 1 95 ? -2.515 3.478 26.716 1.00 90.88 95 LEU A CA 1
ATOM 728 C C . LEU A 1 95 ? -3.980 3.083 26.537 1.00 90.88 95 LEU A C 1
ATOM 730 O O . LEU A 1 95 ? -4.628 3.497 25.572 1.00 90.88 95 LEU A O 1
ATOM 734 N N . GLY A 1 96 ? -4.496 2.309 27.476 1.00 90.38 96 GLY A N 1
ATOM 735 C CA . GLY A 1 96 ? -5.903 2.017 27.644 1.00 90.38 96 GLY A CA 1
ATOM 736 C C . GLY A 1 96 ? -6.503 2.765 28.822 1.00 90.38 96 GLY A C 1
ATOM 737 O O . GLY A 1 96 ? -5.806 3.133 29.753 1.00 90.38 96 GLY A O 1
ATOM 738 N N . GLU A 1 97 ? -7.811 2.975 28.779 1.00 91.75 97 GLU A N 1
ATOM 739 C CA . GLU A 1 97 ? -8.607 3.386 29.935 1.00 91.75 97 GLU A CA 1
ATOM 740 C C . GLU A 1 97 ? -9.974 2.710 29.861 1.00 91.75 97 GLU A C 1
ATOM 742 O O . GLU A 1 97 ? -10.469 2.419 28.765 1.00 91.75 97 GLU A O 1
ATOM 747 N N . THR A 1 98 ? -10.582 2.470 31.021 1.00 92.00 98 THR A N 1
ATOM 748 C CA . THR A 1 98 ? -11.933 1.909 31.131 1.00 92.00 98 THR A CA 1
ATOM 749 C C . THR A 1 98 ? -12.700 2.630 32.232 1.00 92.00 98 THR A C 1
ATOM 751 O O . THR A 1 98 ? -12.251 2.693 33.374 1.00 92.00 98 THR A O 1
ATOM 754 N N . ILE A 1 99 ? -13.877 3.154 31.893 1.00 92.94 99 ILE A N 1
ATOM 755 C CA . ILE A 1 99 ? -14.753 3.887 32.807 1.00 92.94 99 ILE A CA 1
ATOM 756 C C . ILE A 1 99 ? -16.129 3.205 32.831 1.00 92.94 99 ILE A C 1
ATOM 758 O O . ILE A 1 99 ? -16.778 3.120 31.784 1.00 92.94 99 ILE A O 1
ATOM 762 N N . PRO A 1 100 ? -16.616 2.742 33.996 1.00 94.00 100 PRO A N 1
ATOM 763 C CA . PRO A 1 100 ? -17.958 2.186 34.106 1.00 94.00 100 PRO A CA 1
ATOM 764 C C . PRO A 1 100 ? -19.025 3.270 33.949 1.00 94.00 100 PRO A C 1
ATOM 766 O O . PRO A 1 100 ? -18.906 4.366 34.503 1.00 94.00 100 PRO A O 1
ATOM 769 N N . VAL A 1 101 ? -20.102 2.955 33.228 1.00 93.62 101 VAL A N 1
ATOM 770 C CA . VAL A 1 101 ? -21.255 3.851 33.092 1.00 93.62 101 VAL A CA 1
ATOM 771 C C . VAL A 1 101 ? -22.281 3.504 34.164 1.00 93.62 101 VAL A C 1
ATOM 773 O O . VAL A 1 101 ? -22.909 2.448 34.138 1.00 93.62 101 VAL A O 1
ATOM 776 N N . ILE A 1 102 ? -22.467 4.405 35.129 1.00 93.94 102 ILE A N 1
ATOM 777 C CA . ILE A 1 102 ? -23.425 4.196 36.218 1.00 93.94 102 ILE A CA 1
ATOM 778 C C . ILE A 1 102 ? -24.845 4.073 35.654 1.00 93.94 102 ILE A C 1
ATOM 780 O O . ILE A 1 102 ? -25.314 4.945 34.926 1.00 93.94 102 ILE A O 1
ATOM 784 N N . GLY A 1 103 ? -25.534 2.991 36.021 1.00 94.44 103 GLY A N 1
ATOM 785 C CA . GLY A 1 103 ? -26.893 2.701 35.557 1.00 94.44 103 GLY A CA 1
ATOM 786 C C . GLY A 1 103 ? -26.970 1.957 34.220 1.00 94.44 103 GLY A C 1
ATOM 787 O O . GLY A 1 103 ? -28.076 1.689 33.759 1.00 94.44 103 GLY A O 1
ATOM 788 N N . ALA A 1 104 ? -25.835 1.582 33.621 1.00 92.69 104 ALA A N 1
ATOM 789 C CA . ALA A 1 104 ? -25.781 0.763 32.415 1.00 92.69 104 ALA A CA 1
ATOM 790 C C . ALA A 1 104 ? -24.885 -0.468 32.609 1.00 92.69 104 ALA A C 1
ATOM 792 O O . ALA A 1 104 ? -23.912 -0.441 33.357 1.00 92.69 104 ALA A O 1
ATOM 793 N N . ALA A 1 105 ? -25.205 -1.557 31.909 1.00 92.69 105 ALA A N 1
ATOM 794 C CA . ALA A 1 105 ? -24.430 -2.800 31.940 1.00 92.69 105 ALA A CA 1
ATOM 795 C C . ALA A 1 105 ? -23.275 -2.793 30.918 1.00 92.69 105 ALA A C 1
ATOM 797 O O . ALA A 1 105 ? -23.023 -3.802 30.265 1.00 92.69 105 ALA A O 1
ATOM 798 N N . PHE A 1 106 ? -22.623 -1.644 30.736 1.00 91.94 106 PHE A N 1
ATOM 799 C CA . PHE A 1 106 ? -21.503 -1.483 29.813 1.00 91.94 106 PHE A CA 1
ATOM 800 C C . PHE A 1 106 ? -20.506 -0.431 30.305 1.00 91.94 106 PHE A C 1
ATOM 802 O O . PHE A 1 106 ? -20.840 0.471 31.079 1.00 91.94 106 PHE A O 1
ATOM 809 N N . ASN A 1 107 ? -19.277 -0.529 29.809 1.00 94.00 107 ASN A N 1
ATOM 810 C CA . ASN A 1 107 ? -18.194 0.406 30.092 1.00 94.00 107 ASN A CA 1
ATOM 811 C C . ASN A 1 107 ? -17.840 1.247 28.862 1.00 94.00 107 ASN A C 1
ATOM 813 O O . ASN A 1 107 ? -17.941 0.780 27.725 1.00 94.00 107 ASN A O 1
ATOM 817 N N . LEU A 1 108 ? -17.342 2.459 29.103 1.00 93.81 108 LEU A N 1
ATOM 818 C CA . LEU A 1 108 ? -16.587 3.231 28.124 1.00 93.81 108 LEU A CA 1
ATOM 819 C C . LEU A 1 108 ? -15.131 2.771 28.137 1.00 93.81 108 LEU A C 1
ATOM 821 O O . LEU A 1 108 ? -14.526 2.647 29.198 1.00 93.81 108 LEU A O 1
ATOM 825 N N . ASN A 1 109 ? -14.555 2.550 26.962 1.00 92.38 109 ASN A N 1
ATOM 826 C CA . ASN A 1 109 ? -13.171 2.131 26.804 1.00 92.38 109 ASN A CA 1
ATOM 827 C C . ASN A 1 109 ? -12.438 3.052 25.835 1.00 92.38 109 ASN A C 1
ATOM 829 O O . ASN A 1 109 ? -12.956 3.401 24.777 1.00 92.38 109 ASN A O 1
ATOM 833 N N . TYR A 1 110 ? -11.213 3.406 26.187 1.00 91.50 110 TYR A N 1
ATOM 834 C CA . TYR A 1 110 ? -10.298 4.158 25.343 1.00 91.50 110 TYR A CA 1
ATOM 835 C C . TYR A 1 110 ? -9.056 3.316 25.075 1.00 91.50 110 TYR A C 1
ATOM 837 O O . TYR A 1 110 ? -8.596 2.567 25.942 1.00 91.50 110 TYR A O 1
ATOM 845 N N . ARG A 1 111 ? -8.515 3.420 23.861 1.00 89.88 111 ARG A N 1
ATOM 846 C CA . ARG A 1 111 ? -7.233 2.826 23.470 1.00 89.88 111 ARG A CA 1
ATOM 847 C C . ARG A 1 111 ? -6.511 3.783 22.535 1.00 89.88 111 ARG A C 1
ATOM 849 O O . ARG A 1 111 ? -7.020 4.078 21.457 1.00 89.88 111 ARG A O 1
ATOM 856 N N . SER A 1 112 ? -5.296 4.197 22.891 1.00 90.31 112 SER A N 1
ATOM 857 C CA . SER A 1 112 ? -4.500 5.117 22.066 1.00 90.31 112 SER A CA 1
ATOM 858 C C . SER A 1 112 ? -4.076 4.528 20.711 1.00 90.31 112 SER A C 1
ATOM 860 O O . SER A 1 112 ? -3.668 5.272 19.829 1.00 90.31 112 SER A O 1
ATOM 862 N N . SER A 1 113 ? -4.197 3.212 20.495 1.00 85.31 113 SER A N 1
ATOM 863 C CA . SER A 1 113 ? -4.018 2.576 19.177 1.00 85.31 113 SER A CA 1
ATOM 864 C C . SER A 1 113 ? -5.124 2.914 18.174 1.00 85.31 113 SER A C 1
ATOM 866 O O . SER A 1 113 ? -4.932 2.735 16.967 1.00 85.31 113 SER A O 1
ATOM 868 N N . ARG A 1 114 ? -6.270 3.402 18.661 1.00 83.81 114 ARG A N 1
ATOM 869 C CA . ARG A 1 114 ? -7.491 3.689 17.898 1.00 83.81 114 ARG A CA 1
ATOM 870 C C . ARG A 1 114 ? -7.837 5.172 17.949 1.00 83.81 114 ARG A C 1
ATOM 872 O O . ARG A 1 114 ? -8.999 5.535 18.095 1.00 83.81 114 ARG A O 1
ATOM 879 N N . THR A 1 115 ? -6.824 6.022 17.856 1.00 84.50 115 THR A N 1
ATOM 880 C CA . THR A 1 115 ? -6.985 7.476 17.841 1.00 84.50 115 THR A CA 1
ATOM 881 C C . THR A 1 115 ? -6.350 8.058 16.593 1.00 84.50 115 THR A C 1
ATOM 883 O O . THR A 1 115 ? -5.396 7.499 16.038 1.00 84.50 115 THR A O 1
ATOM 886 N N . ALA A 1 116 ? -6.854 9.210 16.151 1.00 77.62 116 ALA A N 1
ATOM 887 C CA . ALA A 1 116 ? -6.269 9.922 15.018 1.00 77.62 116 ALA A CA 1
ATOM 888 C C . ALA A 1 116 ? -4.804 10.336 15.275 1.00 77.62 116 ALA A C 1
ATOM 890 O O . ALA A 1 116 ? -4.018 10.415 14.338 1.00 77.62 116 ALA A O 1
ATOM 891 N N . GLY A 1 117 ? -4.418 10.550 16.539 1.00 81.44 117 GLY A N 1
ATOM 892 C CA . GLY A 1 117 ? -3.060 10.945 16.933 1.00 81.44 117 GLY A CA 1
ATOM 893 C C . GLY A 1 117 ? -2.010 9.827 16.894 1.00 81.44 117 GLY A C 1
ATOM 894 O O . GLY A 1 117 ? -0.837 10.081 17.172 1.00 81.44 117 GLY A O 1
ATOM 895 N N . ARG A 1 118 ? -2.381 8.580 16.569 1.00 86.19 118 ARG A N 1
ATOM 896 C CA . ARG A 1 118 ? -1.436 7.454 16.498 1.00 86.19 118 ARG A CA 1
ATOM 897 C C . ARG A 1 118 ? -0.726 7.399 15.142 1.00 86.19 118 ARG A C 1
ATOM 899 O O . ARG A 1 118 ? -1.039 6.558 14.302 1.00 86.19 118 ARG A O 1
ATOM 906 N N . TYR A 1 119 ? 0.292 8.240 14.959 1.00 84.19 119 TYR A N 1
ATOM 907 C CA . TYR A 1 119 ? 1.045 8.350 13.697 1.00 84.19 119 TYR A CA 1
ATOM 908 C C . TYR A 1 119 ? 1.682 7.045 13.204 1.00 84.19 119 TYR A C 1
ATOM 910 O O . TYR A 1 119 ? 1.722 6.818 12.003 1.00 84.19 119 TYR A O 1
ATOM 918 N N . ALA A 1 120 ? 2.100 6.137 14.095 1.00 85.44 120 ALA A N 1
ATOM 919 C CA . ALA A 1 120 ? 2.702 4.860 13.684 1.00 85.44 120 ALA A CA 1
ATOM 920 C C . ALA A 1 120 ? 1.765 3.974 12.839 1.00 85.44 120 ALA A C 1
ATOM 922 O O . ALA A 1 120 ? 2.236 3.115 12.096 1.00 85.44 120 ALA A O 1
ATOM 923 N N . ASN A 1 121 ? 0.446 4.176 12.940 1.00 86.38 121 ASN A N 1
ATOM 924 C CA . ASN A 1 121 ? -0.524 3.503 12.078 1.00 86.38 121 ASN A CA 1
ATOM 925 C C . ASN A 1 121 ? -0.491 4.045 10.644 1.00 86.38 121 ASN A C 1
ATOM 927 O O . ASN A 1 121 ? -0.848 3.331 9.719 1.00 86.38 121 ASN A O 1
ATOM 931 N N . TYR A 1 122 ? -0.055 5.288 10.459 1.00 90.12 122 TYR A N 1
ATOM 932 C CA . TYR A 1 122 ? -0.026 6.010 9.191 1.00 90.12 122 TYR A CA 1
ATOM 933 C C . TYR A 1 122 ? 1.394 6.148 8.625 1.00 90.12 122 TYR A C 1
ATOM 935 O O . TYR A 1 122 ? 1.639 6.987 7.763 1.00 90.12 122 TYR A O 1
ATOM 943 N N . GLN A 1 123 ? 2.329 5.322 9.101 1.00 92.38 123 GLN A N 1
ATOM 944 C CA . GLN A 1 123 ? 3.717 5.319 8.656 1.00 92.38 123 GLN A CA 1
ATOM 945 C C . GLN A 1 123 ? 4.114 3.973 8.045 1.00 92.38 123 GLN A C 1
ATOM 947 O O . GLN A 1 123 ? 3.777 2.904 8.570 1.00 92.38 123 GLN A O 1
ATOM 952 N N . LEU A 1 124 ? 4.873 4.038 6.952 1.00 92.06 124 LEU A N 1
ATOM 953 C CA . LEU A 1 124 ? 5.563 2.895 6.359 1.00 92.06 124 LEU A CA 1
ATOM 954 C C . LEU A 1 124 ? 7.059 3.105 6.475 1.00 92.06 124 LEU A C 1
ATOM 956 O O . LEU A 1 124 ? 7.583 4.138 6.073 1.00 92.06 124 LEU A O 1
ATOM 960 N N . ASP A 1 125 ? 7.738 2.081 6.962 1.00 91.06 125 ASP A N 1
ATOM 961 C CA . ASP A 1 125 ? 9.185 2.053 7.030 1.00 91.06 125 ASP A CA 1
ATOM 962 C C . ASP A 1 125 ? 9.729 1.168 5.897 1.00 91.06 125 ASP A C 1
ATOM 964 O O . ASP A 1 125 ? 9.753 -0.065 6.005 1.00 91.06 125 ASP A O 1
ATOM 968 N N . ILE A 1 126 ? 10.133 1.799 4.793 1.00 92.69 126 ILE A N 1
ATOM 969 C CA . ILE A 1 126 ? 10.410 1.161 3.500 1.00 92.69 126 ILE A CA 1
ATOM 970 C C . ILE A 1 126 ? 11.917 0.891 3.369 1.00 92.69 126 ILE A C 1
ATOM 972 O O . ILE A 1 126 ? 12.693 1.847 3.350 1.00 92.69 126 ILE A O 1
ATOM 976 N N . PRO A 1 127 ? 12.368 -0.3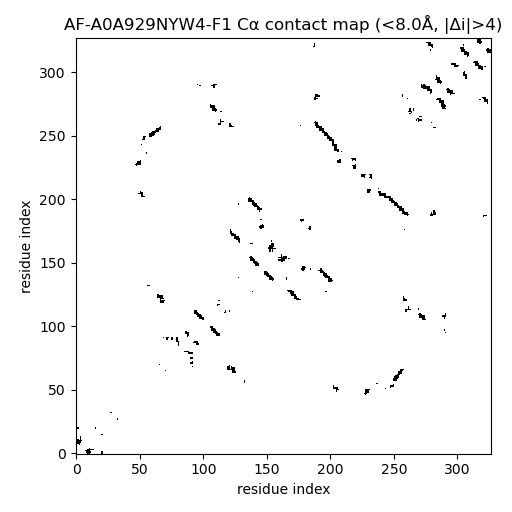77 3.279 1.00 91.19 127 PRO A N 1
ATOM 977 C CA . PRO A 1 127 ? 13.771 -0.683 3.009 1.00 91.19 127 PRO A CA 1
ATOM 978 C C . PRO A 1 127 ? 14.112 -0.312 1.563 1.00 91.19 127 PRO A C 1
ATOM 980 O O . PRO A 1 127 ? 13.451 -0.784 0.645 1.00 91.19 127 PRO A O 1
ATOM 983 N N . LEU A 1 128 ? 15.133 0.519 1.362 1.00 91.38 128 LEU A N 1
ATOM 984 C CA . LEU A 1 128 ? 15.586 0.909 0.021 1.00 91.38 128 LEU A CA 1
ATOM 985 C C . LEU A 1 128 ? 16.723 0.020 -0.488 1.00 91.38 128 LEU A C 1
ATOM 987 O O . LEU A 1 128 ? 16.896 -0.127 -1.693 1.00 91.38 128 LEU A O 1
ATOM 991 N N . GLN A 1 129 ? 17.476 -0.593 0.422 1.00 86.25 129 GLN A N 1
ATOM 992 C CA . GLN A 1 129 ? 18.577 -1.492 0.093 1.00 86.25 129 GLN A CA 1
ATOM 993 C C . GLN A 1 129 ? 18.093 -2.941 0.054 1.00 86.25 129 GLN A C 1
ATOM 995 O O . GLN A 1 129 ? 17.403 -3.396 0.969 1.00 86.25 129 GLN A O 1
ATOM 1000 N N . ASP A 1 130 ? 18.519 -3.680 -0.965 1.00 80.19 130 ASP A N 1
ATOM 1001 C CA . ASP A 1 130 ? 18.332 -5.124 -1.062 1.00 80.19 130 ASP A CA 1
ATOM 1002 C C . ASP A 1 130 ? 19.670 -5.742 -1.488 1.00 80.19 130 ASP A C 1
ATOM 1004 O O . ASP A 1 130 ? 20.169 -5.485 -2.577 1.00 80.19 130 ASP A O 1
ATOM 1008 N N . SER A 1 131 ? 20.295 -6.542 -0.622 1.00 80.31 131 SER A N 1
ATOM 1009 C CA . SER A 1 131 ? 21.604 -7.144 -0.918 1.00 80.31 131 SER A CA 1
ATOM 1010 C C . SER A 1 131 ? 21.560 -8.172 -2.052 1.00 80.31 131 SER A C 1
ATOM 1012 O O . SER A 1 131 ? 22.612 -8.595 -2.530 1.00 80.31 131 SER A O 1
ATOM 1014 N N . SER A 1 132 ? 20.362 -8.590 -2.475 1.00 74.94 132 SER A N 1
ATOM 1015 C CA . SER A 1 132 ? 20.177 -9.449 -3.644 1.00 74.94 132 SER A CA 1
ATOM 1016 C C . SER A 1 132 ? 20.205 -8.687 -4.972 1.00 74.94 132 SER A C 1
ATOM 1018 O O . SER A 1 132 ? 20.376 -9.325 -6.012 1.00 74.94 132 SER A O 1
ATOM 1020 N N . VAL A 1 133 ? 20.084 -7.350 -4.957 1.00 75.88 133 VAL A N 1
ATOM 1021 C CA . VAL A 1 133 ? 20.203 -6.526 -6.168 1.00 75.88 133 VAL A CA 1
ATOM 1022 C C . VAL A 1 133 ? 21.624 -5.957 -6.303 1.00 75.88 133 VAL A C 1
ATOM 1024 O O . VAL A 1 133 ? 22.217 -5.538 -5.306 1.00 75.88 133 VAL A O 1
ATOM 1027 N N . PRO A 1 134 ? 22.210 -5.917 -7.517 1.00 80.06 134 PRO A N 1
ATOM 1028 C CA . PRO A 1 134 ? 23.479 -5.224 -7.746 1.00 80.06 134 PRO A CA 1
ATOM 1029 C C . PRO A 1 134 ? 23.375 -3.732 -7.406 1.00 80.06 134 PRO A C 1
ATOM 1031 O O . PRO A 1 134 ? 22.289 -3.159 -7.484 1.00 80.06 134 PRO A O 1
ATOM 1034 N N . THR A 1 135 ? 24.496 -3.073 -7.102 1.00 85.94 135 THR A N 1
ATOM 1035 C CA . THR A 1 135 ? 24.506 -1.631 -6.802 1.00 85.94 135 THR A CA 1
ATOM 1036 C C . THR A 1 135 ? 23.940 -0.815 -7.975 1.00 85.94 135 THR A C 1
ATOM 1038 O O . THR A 1 135 ? 24.525 -0.841 -9.062 1.00 85.94 135 THR A O 1
ATOM 1041 N N . PRO A 1 136 ? 22.812 -0.103 -7.796 1.00 87.50 136 PRO A N 1
ATOM 1042 C CA . PRO A 1 136 ? 22.205 0.713 -8.846 1.00 87.50 136 PRO A CA 1
ATOM 1043 C C . PRO A 1 136 ? 22.941 2.047 -9.026 1.00 87.50 136 PRO A C 1
ATOM 1045 O O . PRO A 1 136 ? 23.687 2.486 -8.160 1.00 87.50 136 PRO A O 1
ATOM 1048 N N . LYS A 1 137 ? 22.669 2.755 -10.124 1.00 89.62 137 LYS A N 1
ATOM 1049 C CA . LYS A 1 137 ? 23.042 4.171 -10.286 1.00 89.62 137 LYS A CA 1
ATOM 1050 C C . LYS A 1 137 ? 22.194 5.084 -9.406 1.00 89.62 137 LYS A C 1
ATOM 1052 O O . LYS A 1 137 ? 22.679 6.106 -8.938 1.00 89.62 137 LYS A O 1
ATOM 1057 N N . ARG A 1 138 ? 20.917 4.727 -9.238 1.00 93.38 138 ARG A N 1
ATOM 1058 C CA . ARG A 1 138 ? 19.938 5.438 -8.408 1.00 93.38 138 ARG A CA 1
ATOM 1059 C C . ARG A 1 138 ? 18.745 4.548 -8.075 1.00 93.38 138 ARG A C 1
ATOM 1061 O O . ARG A 1 138 ? 18.455 3.592 -8.798 1.00 93.38 138 ARG A O 1
ATOM 1068 N N . ILE A 1 139 ? 18.025 4.906 -7.019 1.00 93.75 139 ILE A N 1
ATOM 1069 C CA . ILE A 1 139 ? 16.794 4.241 -6.580 1.00 93.75 139 ILE A CA 1
ATOM 1070 C C . ILE A 1 139 ? 15.621 5.203 -6.773 1.00 93.75 139 ILE A C 1
ATOM 1072 O O . ILE A 1 139 ? 15.692 6.363 -6.371 1.00 93.75 139 ILE A O 1
ATOM 1076 N N . LYS A 1 140 ? 14.530 4.732 -7.379 1.00 94.56 140 LYS A N 1
ATOM 1077 C CA . LYS A 1 140 ? 13.254 5.447 -7.493 1.00 94.56 140 LYS A CA 1
ATOM 1078 C C . LYS A 1 140 ? 12.237 4.812 -6.555 1.00 94.56 140 LYS A C 1
ATOM 1080 O O . LYS A 1 140 ? 11.948 3.631 -6.685 1.00 94.56 140 LYS A O 1
ATOM 1085 N N . LEU A 1 141 ? 11.673 5.584 -5.640 1.00 96.00 141 LEU A N 1
ATOM 1086 C CA . LEU A 1 141 ? 10.597 5.138 -4.761 1.00 96.00 141 LEU A CA 1
ATOM 1087 C C . LEU A 1 141 ? 9.285 5.784 -5.192 1.00 96.00 141 LEU A C 1
ATOM 1089 O O . LEU A 1 141 ? 9.198 7.007 -5.289 1.00 96.00 141 LEU A O 1
ATOM 1093 N N . GLU A 1 142 ? 8.251 4.969 -5.358 1.00 96.12 142 GLU A N 1
ATOM 1094 C CA . GLU A 1 142 ? 6.882 5.426 -5.551 1.00 96.12 142 GLU A CA 1
ATOM 1095 C C . GLU A 1 142 ? 5.982 4.832 -4.471 1.00 96.12 142 GLU A C 1
ATOM 1097 O O . GLU A 1 142 ? 6.031 3.633 -4.200 1.00 96.12 142 GLU A O 1
ATOM 1102 N N . VAL A 1 143 ? 5.134 5.662 -3.870 1.00 96.56 143 VAL A N 1
ATOM 1103 C CA . VAL A 1 143 ? 4.085 5.205 -2.948 1.00 96.56 143 VAL A CA 1
ATOM 1104 C C . VAL A 1 143 ? 2.766 5.791 -3.414 1.00 96.56 143 VAL A C 1
ATOM 1106 O O . VAL A 1 143 ? 2.690 6.986 -3.704 1.00 96.56 143 VAL A O 1
ATOM 1109 N N . SER A 1 144 ? 1.734 4.955 -3.499 1.00 95.50 144 SER A N 1
ATOM 1110 C CA . SER A 1 144 ? 0.394 5.364 -3.914 1.00 95.50 144 SER A CA 1
ATOM 1111 C C . SER A 1 144 ? -0.680 4.824 -2.975 1.00 95.50 144 SER A C 1
ATOM 1113 O O . SER A 1 144 ? -0.667 3.652 -2.603 1.00 95.50 144 SER A O 1
ATOM 1115 N N . ILE A 1 145 ? -1.604 5.700 -2.580 1.00 93.75 145 ILE A N 1
ATOM 1116 C CA . ILE A 1 145 ? -2.720 5.392 -1.680 1.00 93.75 145 ILE A CA 1
ATOM 1117 C C . ILE A 1 145 ? -3.862 6.378 -1.916 1.00 93.75 145 ILE A C 1
ATOM 1119 O O . ILE A 1 145 ? -3.648 7.585 -1.971 1.00 93.75 145 ILE A O 1
ATOM 1123 N N . GLY A 1 146 ? -5.093 5.881 -2.077 1.00 89.94 146 GLY A N 1
ATOM 1124 C CA . GLY A 1 146 ? -6.286 6.737 -2.139 1.00 89.94 146 GLY A CA 1
ATOM 1125 C C . GLY A 1 146 ? -6.242 7.838 -3.214 1.00 89.94 146 GLY A C 1
ATOM 1126 O O . GLY A 1 146 ? -6.822 8.900 -3.022 1.00 89.94 146 GLY A O 1
ATOM 1127 N N . GLY A 1 147 ? -5.522 7.633 -4.321 1.00 92.38 147 GLY A N 1
ATOM 1128 C CA . GLY A 1 147 ? -5.323 8.647 -5.366 1.00 92.38 147 GLY A CA 1
ATOM 1129 C C . GLY A 1 147 ? -4.212 9.671 -5.089 1.00 92.38 147 GLY A C 1
ATOM 1130 O O . GLY A 1 147 ? -3.921 10.479 -5.965 1.00 92.38 147 GLY A O 1
ATOM 1131 N N . GLN A 1 148 ? -3.559 9.631 -3.924 1.00 94.75 148 GLN A N 1
ATOM 1132 C CA . GLN A 1 148 ? -2.281 10.308 -3.701 1.00 94.75 148 GLN A CA 1
ATOM 1133 C C . GLN A 1 148 ? -1.136 9.463 -4.277 1.00 94.75 148 GLN A C 1
ATOM 1135 O O . GLN A 1 148 ? -1.178 8.230 -4.228 1.00 94.75 148 GLN A O 1
ATOM 1140 N N . ARG A 1 149 ? -0.097 10.125 -4.798 1.00 95.50 149 ARG A N 1
ATOM 1141 C CA . ARG A 1 149 ? 1.152 9.489 -5.234 1.00 95.50 149 ARG A CA 1
ATOM 1142 C C . ARG A 1 149 ? 2.338 10.372 -4.877 1.00 95.50 149 ARG A C 1
ATOM 1144 O O . ARG A 1 149 ? 2.328 11.562 -5.183 1.00 95.50 149 ARG A O 1
ATOM 1151 N N . ILE A 1 150 ? 3.368 9.773 -4.291 1.00 95.69 150 ILE A N 1
ATOM 1152 C CA . ILE A 1 150 ? 4.683 10.399 -4.145 1.00 95.69 150 ILE A CA 1
ATOM 1153 C C . ILE A 1 150 ? 5.706 9.698 -5.036 1.00 95.69 150 ILE A C 1
ATOM 1155 O O . ILE A 1 150 ? 5.572 8.512 -5.336 1.00 95.69 150 ILE A O 1
ATOM 1159 N N . SER A 1 151 ? 6.729 10.447 -5.441 1.00 96.88 151 SER A N 1
ATOM 1160 C CA . SER A 1 151 ? 7.897 9.942 -6.157 1.00 96.88 151 SER A CA 1
ATOM 1161 C C . SER A 1 151 ? 9.147 10.539 -5.524 1.00 96.88 151 SER A C 1
ATOM 1163 O O . SER A 1 151 ? 9.236 11.759 -5.376 1.00 96.88 151 SER A O 1
ATOM 1165 N N . LYS A 1 152 ? 10.100 9.689 -5.150 1.00 97.94 152 LYS A N 1
ATOM 1166 C CA . LYS A 1 152 ? 11.381 10.069 -4.543 1.00 97.94 152 LYS A CA 1
ATOM 1167 C C . LYS A 1 152 ? 12.529 9.405 -5.293 1.00 97.94 152 LYS A C 1
ATOM 1169 O O . LYS A 1 152 ? 12.366 8.316 -5.841 1.00 97.94 152 LYS A O 1
ATOM 1174 N N . VAL A 1 153 ? 13.675 10.073 -5.328 1.00 97.75 153 VAL A N 1
ATOM 1175 C CA . VAL A 1 153 ? 14.890 9.590 -5.994 1.00 97.75 153 VAL A CA 1
ATOM 1176 C C . VAL A 1 153 ? 16.031 9.600 -4.986 1.00 97.75 153 VAL A C 1
ATOM 1178 O O . VAL A 1 153 ? 16.176 10.569 -4.251 1.00 97.75 153 VAL A O 1
ATOM 1181 N N . PHE A 1 154 ? 16.838 8.545 -4.960 1.00 97.50 154 PHE A N 1
ATOM 1182 C CA . PHE A 1 154 ? 18.044 8.442 -4.137 1.00 97.50 154 PHE A CA 1
ATOM 1183 C C . PHE A 1 154 ? 19.237 8.185 -5.054 1.00 97.50 154 PHE A C 1
ATOM 1185 O O . PHE A 1 154 ? 19.195 7.256 -5.863 1.00 97.50 154 PHE A O 1
ATOM 1192 N N . SER A 1 155 ? 20.257 9.036 -4.979 1.00 97.31 155 SER A N 1
ATOM 1193 C CA . SER A 1 155 ? 21.427 9.019 -5.863 1.00 97.31 155 SER A CA 1
ATOM 1194 C C . SER A 1 155 ? 22.575 9.796 -5.227 1.00 97.31 155 SER A C 1
ATOM 1196 O O . SER A 1 155 ? 22.345 10.777 -4.523 1.00 97.31 155 SER A O 1
ATOM 1198 N N . ASP A 1 156 ? 23.810 9.408 -5.535 1.00 96.75 156 ASP A N 1
ATOM 1199 C CA . ASP A 1 156 ? 25.007 10.175 -5.159 1.00 96.75 156 ASP A CA 1
ATOM 1200 C C . ASP A 1 156 ? 25.313 11.304 -6.157 1.00 96.75 156 ASP A C 1
ATOM 1202 O O . ASP A 1 156 ? 26.229 12.105 -5.956 1.00 96.75 156 ASP A O 1
ATOM 1206 N N . LYS A 1 157 ? 24.547 11.390 -7.252 1.00 95.88 157 LYS A N 1
ATOM 1207 C CA . LYS A 1 157 ? 24.705 12.421 -8.275 1.00 95.88 157 LYS A CA 1
ATOM 1208 C C . LYS A 1 157 ? 23.676 13.533 -8.116 1.00 95.88 157 LYS A C 1
ATOM 1210 O O . LYS A 1 157 ? 22.473 13.303 -8.185 1.00 95.88 157 LYS A O 1
ATOM 1215 N N . LEU A 1 158 ? 24.156 14.772 -8.021 1.00 94.19 158 LEU A N 1
ATOM 1216 C CA . LEU A 1 158 ? 23.299 15.960 -7.899 1.00 94.19 158 LEU A CA 1
ATOM 1217 C C . LEU A 1 158 ? 22.393 16.192 -9.121 1.00 94.19 158 LEU A C 1
ATOM 1219 O O . LEU A 1 158 ? 21.311 16.752 -8.977 1.00 94.19 158 LEU A O 1
ATOM 1223 N N . GLU A 1 159 ? 22.813 15.753 -10.312 1.00 95.25 159 GLU A N 1
ATOM 1224 C CA . GLU A 1 159 ? 22.038 15.888 -11.557 1.00 95.25 159 GLU A CA 1
ATOM 1225 C C . GLU A 1 159 ? 20.716 15.104 -11.543 1.00 95.25 159 GLU A C 1
ATOM 1227 O O . GLU A 1 159 ? 19.776 15.486 -12.236 1.00 95.25 159 GLU A O 1
ATOM 1232 N N . ASP A 1 160 ? 20.610 14.065 -10.706 1.00 93.06 160 ASP A N 1
ATOM 1233 C CA . ASP A 1 160 ? 19.377 13.293 -10.517 1.00 93.06 160 ASP A CA 1
ATOM 1234 C C . ASP A 1 160 ? 18.360 14.000 -9.593 1.00 93.06 160 ASP A C 1
ATOM 1236 O O . ASP A 1 160 ? 17.263 13.479 -9.387 1.00 93.06 160 ASP A O 1
ATOM 1240 N N . ASN A 1 161 ? 18.711 15.165 -9.026 1.00 94.62 161 ASN A N 1
ATOM 1241 C CA . ASN A 1 161 ? 17.947 15.877 -7.995 1.00 94.62 161 ASN A CA 1
ATOM 1242 C C . ASN A 1 161 ? 17.472 14.942 -6.855 1.00 94.62 161 ASN A C 1
ATOM 1244 O O . ASN A 1 161 ? 16.263 14.773 -6.651 1.00 94.62 161 ASN A O 1
ATOM 1248 N N . PRO A 1 162 ? 18.409 14.276 -6.153 1.00 97.25 162 PRO A N 1
ATOM 1249 C CA . PRO A 1 162 ? 18.067 13.258 -5.176 1.00 97.25 162 PRO A CA 1
ATOM 1250 C C . PRO A 1 162 ? 17.490 13.857 -3.890 1.00 97.25 162 PRO A C 1
ATOM 1252 O O . PRO A 1 162 ? 17.901 14.918 -3.427 1.00 97.25 162 PRO A O 1
ATOM 1255 N N . GLU A 1 163 ? 16.582 13.113 -3.266 1.00 96.88 163 GLU A N 1
ATOM 1256 C CA . GLU A 1 163 ? 16.130 13.346 -1.894 1.00 96.88 163 GLU A CA 1
ATOM 1257 C C . GLU A 1 163 ? 17.266 13.089 -0.894 1.00 96.88 163 GLU A C 1
ATOM 1259 O O . GLU A 1 163 ? 17.397 13.788 0.108 1.00 96.88 163 GLU A O 1
ATOM 1264 N N . SER A 1 164 ? 18.076 12.058 -1.154 1.00 97.00 164 SER A N 1
ATOM 1265 C CA . SER A 1 164 ? 19.224 11.677 -0.332 1.00 97.00 164 SER A CA 1
ATOM 1266 C C . SER A 1 164 ? 20.196 10.777 -1.106 1.00 97.00 164 SER A C 1
ATOM 1268 O O . SER A 1 164 ? 19.929 10.397 -2.250 1.00 97.00 164 SER A O 1
ATOM 1270 N N . SER A 1 165 ? 21.321 10.440 -0.481 1.00 96.19 165 SER A N 1
ATOM 1271 C CA . SER A 1 165 ? 22.376 9.601 -1.053 1.00 96.19 165 SER A CA 1
ATOM 1272 C C . SER A 1 165 ? 21.926 8.160 -1.284 1.00 96.19 165 SER A C 1
ATOM 1274 O O . SER A 1 165 ? 20.932 7.681 -0.722 1.00 96.19 165 SER A O 1
ATOM 1276 N N . LEU A 1 166 ? 22.677 7.453 -2.128 1.00 94.44 166 LEU A N 1
ATOM 1277 C CA . LEU A 1 166 ? 22.363 6.090 -2.538 1.00 94.44 166 LEU A CA 1
ATOM 1278 C C . LEU A 1 166 ? 22.494 5.070 -1.401 1.00 94.44 166 LEU A C 1
ATOM 1280 O O . LEU A 1 166 ? 21.849 4.029 -1.449 1.00 94.44 166 LEU A O 1
ATOM 1284 N N . ASP A 1 167 ? 23.292 5.366 -0.377 1.00 93.62 167 ASP A N 1
ATOM 1285 C CA . ASP A 1 167 ? 23.502 4.529 0.810 1.00 93.62 167 ASP A CA 1
ATOM 1286 C C . ASP A 1 167 ? 22.373 4.637 1.851 1.00 93.62 167 ASP A C 1
ATOM 1288 O O . ASP A 1 167 ? 22.415 3.960 2.882 1.00 93.62 167 ASP A O 1
ATOM 1292 N N . THR A 1 168 ? 21.333 5.435 1.577 1.00 94.88 168 THR A N 1
ATOM 1293 C CA . THR A 1 168 ? 20.157 5.547 2.445 1.00 94.88 168 THR A CA 1
ATOM 1294 C C . THR A 1 168 ? 19.535 4.159 2.656 1.00 94.88 168 THR A C 1
ATOM 1296 O O . THR A 1 168 ? 19.062 3.541 1.695 1.00 94.88 168 THR A O 1
ATOM 1299 N N . PRO A 1 169 ? 19.489 3.637 3.898 1.00 91.69 169 PRO A N 1
ATOM 1300 C CA . PRO A 1 169 ? 19.033 2.273 4.134 1.00 91.69 169 PRO A CA 1
ATOM 1301 C C . PRO A 1 169 ? 17.511 2.148 4.014 1.00 91.69 169 PRO A C 1
ATOM 1303 O O . PRO A 1 169 ? 16.998 1.121 3.558 1.00 91.69 169 PRO A O 1
ATOM 1306 N N . ARG A 1 170 ? 16.777 3.176 4.461 1.00 93.50 170 ARG A N 1
ATOM 1307 C CA . ARG A 1 170 ? 15.318 3.157 4.605 1.00 93.50 170 ARG A CA 1
ATOM 1308 C C . ARG A 1 170 ? 14.711 4.538 4.380 1.00 93.50 170 ARG A C 1
ATOM 1310 O O . ARG A 1 170 ? 15.356 5.548 4.645 1.00 93.50 170 ARG A O 1
ATOM 1317 N N . TYR A 1 171 ? 13.450 4.560 3.963 1.00 94.75 171 TYR A N 1
ATOM 1318 C CA . TYR A 1 171 ? 12.631 5.764 3.872 1.00 94.75 171 TYR A CA 1
ATOM 1319 C C . TYR A 1 171 ? 11.347 5.605 4.686 1.00 94.75 171 TYR A C 1
ATOM 1321 O O . TYR A 1 171 ? 10.617 4.626 4.514 1.00 94.75 171 TYR A O 1
ATOM 1329 N N . THR A 1 172 ? 11.054 6.590 5.535 1.00 94.56 172 THR A N 1
ATOM 1330 C CA . THR A 1 172 ? 9.793 6.651 6.280 1.00 94.56 172 THR A CA 1
ATOM 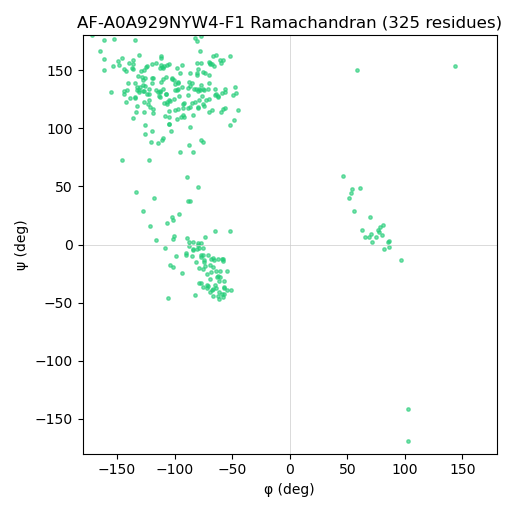1331 C C . THR A 1 172 ? 8.778 7.456 5.484 1.00 94.56 172 THR A C 1
ATOM 1333 O O . THR A 1 172 ? 8.901 8.672 5.353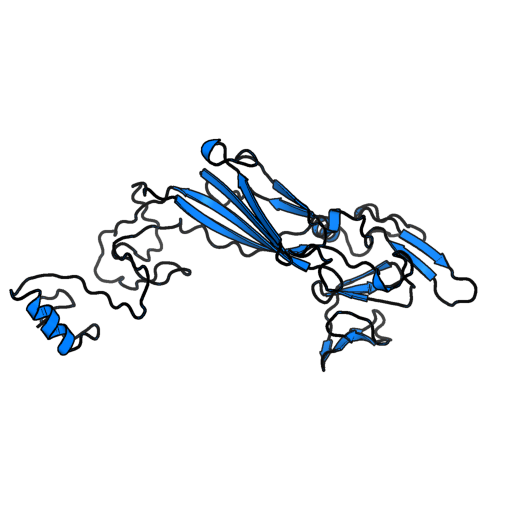 1.00 94.56 172 THR A O 1
ATOM 1336 N N . TYR A 1 173 ? 7.764 6.776 4.958 1.00 95.19 173 TYR A N 1
ATOM 1337 C CA . TYR A 1 173 ? 6.608 7.421 4.348 1.00 95.19 173 TYR A CA 1
ATOM 1338 C C . TYR A 1 173 ? 5.547 7.702 5.412 1.00 95.19 173 TYR A C 1
ATOM 1340 O O . TYR A 1 173 ? 5.220 6.814 6.199 1.00 95.19 173 TYR A O 1
ATOM 1348 N N . GLU A 1 174 ? 4.984 8.909 5.400 1.00 93.81 174 GLU A N 1
ATOM 1349 C CA . GLU A 1 174 ? 3.883 9.318 6.273 1.00 93.81 174 GLU A CA 1
ATOM 1350 C C . GLU A 1 174 ? 2.642 9.632 5.438 1.00 93.81 174 GLU A C 1
ATOM 1352 O O . GLU A 1 174 ? 2.714 10.351 4.439 1.00 93.81 174 GLU A O 1
ATOM 1357 N N . TRP A 1 175 ? 1.496 9.110 5.864 1.00 93.00 175 TRP A N 1
ATOM 1358 C CA . TRP A 1 175 ? 0.205 9.374 5.244 1.00 93.00 175 TRP A CA 1
ATOM 1359 C C . TRP A 1 175 ? -0.680 10.203 6.175 1.00 93.00 175 TRP A C 1
ATOM 1361 O O . TRP A 1 175 ? -0.741 9.978 7.379 1.00 93.00 175 TRP A O 1
ATOM 1371 N N . ASP A 1 176 ? -1.416 11.156 5.618 1.00 89.00 176 ASP A N 1
ATOM 1372 C CA . ASP A 1 176 ? -2.286 12.058 6.376 1.00 89.00 176 ASP A CA 1
ATOM 1373 C C . ASP A 1 176 ? -3.707 11.504 6.600 1.00 89.00 176 ASP A C 1
ATOM 1375 O O . ASP A 1 176 ? -4.569 12.182 7.168 1.00 89.00 176 ASP A O 1
ATOM 1379 N N . GLY A 1 177 ? -3.974 10.276 6.143 1.00 88.00 177 GLY A N 1
ATOM 1380 C CA . GLY A 1 177 ? -5.290 9.645 6.228 1.00 88.00 177 GLY A CA 1
ATOM 1381 C C . GLY A 1 177 ? -6.294 10.162 5.191 1.00 88.00 177 GLY A C 1
ATOM 1382 O O . GLY A 1 177 ? -7.500 9.915 5.329 1.00 88.00 177 GLY A O 1
ATOM 1383 N N . LYS A 1 178 ? -5.839 10.913 4.179 1.00 88.81 178 LYS A N 1
ATOM 1384 C CA . LYS A 1 178 ? -6.699 11.513 3.155 1.00 88.81 178 LYS A CA 1
ATOM 1385 C C . LYS A 1 178 ? -6.505 10.889 1.776 1.00 88.81 178 LYS A C 1
ATOM 1387 O O . LYS A 1 178 ? -5.511 10.234 1.481 1.00 88.81 178 LYS A O 1
ATOM 1392 N N . ASP A 1 179 ? -7.498 11.086 0.923 1.00 90.38 179 ASP A N 1
ATOM 1393 C CA . ASP A 1 179 ? -7.440 10.779 -0.499 1.00 90.38 179 ASP A CA 1
ATOM 1394 C C . ASP A 1 179 ? -6.752 11.913 -1.287 1.00 90.38 179 ASP A C 1
ATOM 1396 O O . ASP A 1 179 ? -6.366 12.945 -0.726 1.00 90.38 179 ASP A O 1
ATOM 1400 N N . GLY A 1 180 ? -6.597 11.735 -2.601 1.00 91.25 180 GLY A N 1
ATOM 1401 C CA . GLY A 1 180 ? -6.019 12.743 -3.504 1.00 91.25 180 GLY A CA 1
ATOM 1402 C C . GLY A 1 180 ? -6.804 14.060 -3.591 1.00 91.25 180 GLY A C 1
ATOM 1403 O O . GLY A 1 180 ? -6.283 15.044 -4.106 1.00 91.25 180 GLY A O 1
ATOM 1404 N N . TYR A 1 181 ? -8.032 14.105 -3.066 1.00 91.62 181 TYR A N 1
ATOM 1405 C CA . TYR A 1 181 ? -8.880 15.299 -3.003 1.00 91.62 181 TYR A CA 1
ATOM 1406 C C . TYR A 1 181 ? -8.885 15.946 -1.607 1.00 91.62 181 TYR A C 1
ATOM 1408 O O . TYR A 1 181 ? -9.634 16.895 -1.368 1.00 91.62 181 TYR A O 1
ATOM 1416 N N . GLY A 1 182 ? -8.078 15.440 -0.668 1.00 88.88 182 GLY A N 1
ATOM 1417 C CA . GLY A 1 182 ? -7.985 15.949 0.700 1.00 88.88 182 GLY A CA 1
ATOM 1418 C C . GLY A 1 182 ? -9.140 15.529 1.619 1.00 88.88 182 GLY A C 1
ATOM 1419 O O . GLY A 1 182 ? -9.263 16.060 2.727 1.00 88.88 182 GLY A O 1
ATOM 1420 N N . ARG A 1 183 ? -9.986 14.584 1.197 1.00 87.12 183 ARG A N 1
ATOM 1421 C CA . ARG A 1 183 ? -11.059 14.011 2.026 1.00 87.12 183 ARG A CA 1
ATOM 1422 C C . ARG A 1 183 ? -10.499 12.850 2.832 1.00 87.12 183 ARG A C 1
ATOM 1424 O O . ARG A 1 183 ? -9.636 12.138 2.340 1.00 87.12 183 ARG A O 1
ATOM 1431 N N . SER A 1 184 ? -11.006 12.605 4.038 1.00 83.44 184 SER A N 1
ATOM 1432 C CA . SER A 1 184 ? -10.670 11.362 4.746 1.00 83.44 184 SER A CA 1
ATOM 1433 C C . SER A 1 184 ? -11.086 10.160 3.903 1.00 83.44 184 SER A C 1
ATOM 1435 O O . SER A 1 184 ? -12.217 10.118 3.414 1.00 83.44 184 SER A O 1
ATOM 1437 N N . LEU A 1 185 ? -10.171 9.209 3.715 1.00 80.44 185 LEU A N 1
ATOM 1438 C CA . LEU A 1 185 ? -10.427 8.061 2.854 1.00 80.44 185 LEU A CA 1
ATOM 1439 C C . LEU A 1 185 ? -11.599 7.241 3.423 1.00 80.44 185 LEU A C 1
ATOM 1441 O O . LEU A 1 185 ? -11.647 6.934 4.613 1.00 80.44 185 LEU A O 1
ATOM 1445 N N . HIS A 1 186 ? -12.599 6.960 2.583 1.00 63.84 186 HIS A N 1
ATOM 1446 C CA . HIS A 1 186 ? -13.815 6.270 3.010 1.00 63.84 186 HIS A CA 1
ATOM 1447 C C . HIS A 1 186 ? -13.549 4.776 3.225 1.00 63.84 186 HIS A C 1
ATOM 1449 O O . HIS A 1 186 ? -12.983 4.107 2.365 1.00 63.84 186 HIS A O 1
ATOM 1455 N N . GLY A 1 187 ? -14.011 4.243 4.353 1.00 63.81 187 GLY A N 1
ATOM 1456 C CA . GLY A 1 187 ? -13.837 2.844 4.738 1.00 63.81 187 GLY A CA 1
ATOM 1457 C C . GLY A 1 187 ? -13.619 2.733 6.242 1.00 63.81 187 GLY A C 1
ATOM 1458 O O . GLY A 1 187 ? -13.204 3.695 6.885 1.00 63.81 187 GLY A O 1
ATOM 1459 N N . GLN A 1 188 ? -13.966 1.590 6.826 1.00 64.25 188 GLN A N 1
ATOM 1460 C CA . GLN A 1 188 ? -13.602 1.298 8.207 1.00 64.25 188 GLN A CA 1
ATOM 1461 C C . GLN A 1 188 ? -12.226 0.634 8.208 1.00 64.25 188 GLN A C 1
ATOM 1463 O O . GLN A 1 188 ? -12.092 -0.454 7.662 1.00 64.25 188 GLN A O 1
ATOM 1468 N N . GLY A 1 189 ? -11.234 1.270 8.834 1.00 75.94 189 GLY A N 1
ATOM 1469 C CA . GLY A 1 189 ? -9.963 0.619 9.137 1.00 75.94 189 GLY A CA 1
ATOM 1470 C C . GLY A 1 189 ? -8.802 0.974 8.221 1.00 75.94 189 GLY A C 1
ATOM 1471 O O . GLY A 1 189 ? -8.593 2.140 7.888 1.00 75.94 189 GLY A O 1
ATOM 1472 N N . ARG A 1 190 ? -7.981 -0.028 7.914 1.00 84.38 190 ARG A N 1
ATOM 1473 C CA . ARG A 1 190 ? -6.760 0.128 7.123 1.00 84.38 190 ARG A CA 1
ATOM 1474 C C . ARG A 1 190 ? -7.064 0.179 5.631 1.00 84.38 190 ARG A C 1
ATOM 1476 O O . ARG A 1 190 ? -8.076 -0.338 5.159 1.00 84.38 190 ARG A O 1
ATOM 1483 N N . HIS A 1 191 ? -6.159 0.794 4.885 1.00 87.06 191 HIS A N 1
ATOM 1484 C CA . HIS A 1 191 ? -6.249 0.969 3.445 1.00 87.06 191 HIS A CA 1
ATOM 1485 C C . HIS A 1 191 ? -4.996 0.439 2.757 1.00 87.06 191 HIS A C 1
ATOM 1487 O O . HIS A 1 191 ? -3.884 0.619 3.252 1.00 87.06 191 HIS A O 1
ATOM 1493 N N . LYS A 1 192 ? -5.185 -0.167 1.584 1.00 89.12 192 LYS A N 1
ATOM 1494 C CA . LYS A 1 192 ? -4.088 -0.681 0.764 1.00 89.12 192 LYS A CA 1
ATOM 1495 C C . LYS A 1 192 ? -3.314 0.463 0.114 1.00 89.12 192 LYS A C 1
ATOM 1497 O O . LYS A 1 192 ? -3.892 1.273 -0.613 1.00 89.12 192 LYS A O 1
ATOM 1502 N N . ALA A 1 193 ? -2.011 0.484 0.354 1.00 92.38 193 ALA A N 1
ATOM 1503 C CA . ALA A 1 193 ? -1.031 1.277 -0.366 1.00 92.38 193 ALA A CA 1
ATOM 1504 C C . ALA A 1 193 ? -0.177 0.367 -1.260 1.00 92.38 193 ALA A C 1
ATOM 1506 O O . ALA A 1 193 ? 0.176 -0.749 -0.866 1.00 92.38 193 ALA A O 1
ATOM 1507 N N . THR A 1 194 ? 0.191 0.871 -2.436 1.00 93.19 194 THR A N 1
ATOM 1508 C CA . THR A 1 194 ? 1.152 0.225 -3.337 1.00 93.19 194 THR A CA 1
ATOM 1509 C C . THR A 1 194 ? 2.478 0.969 -3.262 1.00 93.19 194 THR A C 1
ATOM 1511 O O . THR A 1 194 ? 2.523 2.183 -3.484 1.00 93.19 194 THR A O 1
ATOM 1514 N N . VAL A 1 195 ? 3.549 0.239 -2.956 1.00 93.75 195 VAL A N 1
ATOM 1515 C CA . VAL A 1 195 ? 4.927 0.734 -2.878 1.00 93.75 195 VAL A CA 1
ATOM 1516 C C . VAL A 1 195 ? 5.735 0.099 -4.005 1.00 93.75 195 VAL A C 1
ATOM 1518 O O . VAL A 1 195 ? 5.768 -1.124 -4.118 1.00 93.75 195 VAL A O 1
ATOM 1521 N N . ARG A 1 196 ? 6.409 0.914 -4.818 1.00 89.56 196 ARG A N 1
ATOM 1522 C CA . ARG A 1 196 ? 7.271 0.457 -5.915 1.00 89.56 196 ARG A CA 1
ATOM 1523 C C . ARG A 1 196 ? 8.682 0.992 -5.715 1.00 89.56 196 ARG A C 1
ATOM 1525 O O . ARG A 1 196 ? 8.859 2.190 -5.498 1.00 89.56 196 ARG A O 1
ATOM 1532 N N . ILE A 1 197 ? 9.676 0.113 -5.792 1.00 90.19 197 ILE A N 1
ATOM 1533 C CA . ILE A 1 197 ? 11.096 0.454 -5.648 1.00 90.19 197 ILE A CA 1
ATOM 1534 C C . ILE A 1 197 ? 11.802 0.083 -6.948 1.00 90.19 197 ILE A C 1
ATOM 1536 O O . ILE A 1 197 ? 11.856 -1.086 -7.315 1.00 90.19 197 ILE A O 1
ATOM 1540 N N . GLY A 1 198 ? 12.287 1.088 -7.666 1.00 86.31 198 GLY A N 1
ATOM 1541 C CA . GLY A 1 198 ? 12.939 0.960 -8.960 1.00 86.31 198 GLY A CA 1
ATOM 1542 C C . GLY A 1 198 ? 14.443 1.140 -8.836 1.00 86.31 198 GLY A C 1
ATOM 1543 O O . GLY A 1 198 ? 14.909 2.236 -8.530 1.00 86.31 198 GLY A O 1
ATOM 1544 N N . TYR A 1 199 ? 15.205 0.094 -9.122 1.00 85.31 199 TYR A N 1
ATOM 1545 C CA . TYR A 1 199 ? 16.663 0.120 -9.159 1.00 85.31 199 TYR A CA 1
ATOM 1546 C C . TYR A 1 199 ? 17.131 0.410 -10.583 1.00 85.31 199 TYR A C 1
ATOM 1548 O O . TYR A 1 199 ? 16.820 -0.342 -11.507 1.00 85.31 199 TYR A O 1
ATOM 1556 N N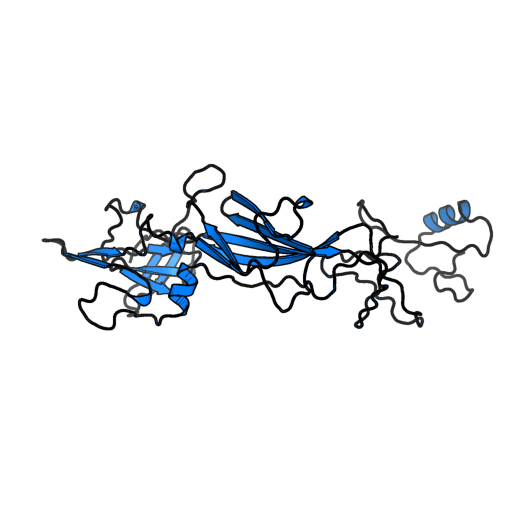 . VAL A 1 200 ? 17.827 1.530 -10.777 1.00 85.25 200 VAL A N 1
ATOM 1557 C CA . VAL A 1 200 ? 18.226 2.005 -12.108 1.00 85.25 200 VAL A CA 1
ATOM 1558 C C . VAL A 1 200 ? 19.657 1.589 -12.427 1.00 85.25 200 VAL A C 1
ATOM 1560 O O . VAL A 1 200 ? 20.556 1.839 -11.627 1.00 85.25 200 VAL A O 1
ATOM 1563 N N . TYR A 1 201 ? 19.883 1.063 -13.628 1.00 81.44 201 TYR A N 1
ATOM 1564 C CA . TYR A 1 201 ? 21.196 0.662 -14.137 1.00 81.44 201 TYR A CA 1
ATOM 1565 C C . TYR A 1 201 ? 21.437 1.222 -15.538 1.00 81.44 201 TYR A C 1
ATOM 1567 O O . TYR A 1 201 ? 20.494 1.607 -16.232 1.00 81.44 201 TYR A O 1
ATOM 1575 N N . ASP A 1 202 ? 22.696 1.240 -15.972 1.00 76.12 202 ASP A N 1
ATOM 1576 C CA . ASP A 1 202 ? 22.993 1.386 -17.396 1.00 76.12 202 ASP A CA 1
ATOM 1577 C C . ASP A 1 202 ? 22.454 0.160 -18.141 1.00 76.12 202 ASP A C 1
ATOM 1579 O O . ASP A 1 202 ? 22.628 -0.977 -17.697 1.00 76.12 202 ASP A O 1
ATOM 1583 N N . GLY A 1 203 ? 21.770 0.389 -19.258 1.00 66.81 203 GLY A N 1
ATOM 1584 C CA . GLY A 1 203 ? 21.375 -0.693 -20.144 1.00 66.81 203 GLY A CA 1
ATOM 1585 C C . GLY A 1 203 ? 22.591 -1.290 -20.846 1.00 66.81 203 GLY A C 1
ATOM 1586 O O . GLY A 1 203 ? 23.602 -0.617 -21.047 1.00 66.81 203 GLY A O 1
ATOM 1587 N N . VAL A 1 204 ? 22.484 -2.543 -21.269 1.00 63.53 204 VAL A N 1
ATOM 1588 C CA . VAL A 1 204 ? 23.478 -3.216 -22.114 1.00 63.53 204 VAL A CA 1
ATOM 1589 C C . VAL A 1 204 ? 22.763 -3.897 -23.277 1.00 63.53 204 VAL A C 1
ATOM 1591 O O . VAL A 1 204 ? 21.629 -4.353 -23.122 1.00 63.53 204 VAL A O 1
ATOM 1594 N N . TYR A 1 205 ? 23.398 -3.925 -24.449 1.00 58.16 205 TYR A N 1
ATOM 1595 C CA . TYR A 1 205 ? 22.873 -4.668 -25.601 1.00 58.16 205 TYR A CA 1
ATOM 1596 C C . TYR A 1 205 ? 23.206 -6.161 -25.480 1.00 58.16 205 TYR A C 1
ATOM 1598 O O . TYR A 1 205 ? 24.273 -6.503 -24.972 1.00 58.16 205 TYR A O 1
ATOM 1606 N N . GLU A 1 206 ? 22.346 -7.049 -25.978 1.00 55.56 206 GLU A N 1
ATOM 1607 C CA . GLU A 1 206 ? 22.663 -8.479 -26.142 1.00 55.56 206 GLU A CA 1
ATOM 1608 C C . GLU A 1 206 ? 23.197 -8.800 -27.553 1.00 55.56 206 GLU A C 1
ATOM 1610 O O . GLU A 1 206 ? 22.911 -8.089 -28.518 1.00 55.56 206 GLU A O 1
ATOM 1615 N N . VAL A 1 207 ? 23.987 -9.877 -27.673 1.00 45.78 207 VAL A N 1
ATOM 1616 C CA . VAL A 1 207 ? 24.425 -10.472 -28.952 1.00 45.78 207 VAL A CA 1
ATOM 1617 C C . VAL A 1 207 ? 24.113 -11.972 -28.910 1.00 45.78 207 VAL A C 1
ATOM 1619 O O . VAL A 1 207 ? 24.274 -12.586 -27.851 1.00 45.78 207 VAL A O 1
ATOM 1622 N N . PRO A 1 208 ? 23.720 -12.589 -30.038 1.00 41.09 208 PRO A N 1
ATOM 1623 C CA . PRO A 1 208 ? 23.581 -14.036 -30.118 1.00 41.09 208 PRO A CA 1
ATOM 1624 C C . PRO A 1 208 ? 24.873 -14.781 -29.732 1.00 41.09 208 PRO A C 1
ATOM 1626 O O . PRO A 1 208 ? 25.926 -14.433 -30.272 1.00 41.09 208 PRO A O 1
ATOM 1629 N N . PRO A 1 209 ? 24.855 -15.842 -28.892 1.00 41.03 209 PRO A N 1
ATOM 1630 C CA . PRO A 1 209 ? 25.906 -16.845 -28.993 1.00 41.03 209 PRO A CA 1
ATOM 1631 C C . PRO A 1 209 ? 25.902 -17.421 -30.412 1.00 41.03 209 PRO A C 1
ATOM 1633 O O . PRO A 1 209 ? 24.886 -17.369 -31.105 1.00 41.03 209 PRO A O 1
ATOM 1636 N N . GLU A 1 210 ? 27.019 -18.004 -30.839 1.00 41.81 210 GLU A N 1
ATOM 1637 C CA . GLU A 1 210 ? 27.068 -18.826 -32.051 1.00 41.81 210 GLU A CA 1
ATOM 1638 C C . GLU A 1 210 ? 25.958 -19.897 -31.977 1.00 41.81 210 GLU A C 1
ATOM 1640 O O . GLU A 1 210 ? 26.043 -20.861 -31.215 1.00 41.81 210 GLU A O 1
ATOM 1645 N N . ILE A 1 211 ? 24.859 -19.677 -32.706 1.00 42.81 211 ILE A N 1
ATOM 1646 C CA . ILE A 1 211 ? 23.655 -20.509 -32.635 1.00 42.81 211 ILE A CA 1
ATOM 1647 C C . ILE A 1 211 ? 23.948 -21.831 -33.354 1.00 42.81 211 ILE A C 1
ATOM 1649 O O . ILE A 1 211 ? 24.207 -21.846 -34.555 1.00 42.81 211 ILE A O 1
ATOM 1653 N N . THR A 1 212 ? 23.862 -22.960 -32.645 1.00 34.75 212 THR A N 1
ATOM 1654 C CA . THR A 1 212 ? 23.570 -24.251 -33.287 1.00 34.75 212 THR A CA 1
ATOM 1655 C C . THR A 1 212 ? 22.061 -24.307 -33.542 1.00 34.75 212 THR A C 1
ATOM 1657 O O . THR A 1 212 ? 21.281 -23.952 -32.664 1.00 34.75 212 THR A O 1
ATOM 1660 N N . GLN A 1 213 ? 21.666 -24.695 -34.758 1.00 38.50 213 GLN A N 1
ATOM 1661 C CA . GLN A 1 213 ? 20.359 -24.530 -35.432 1.00 38.50 213 GLN A CA 1
ATOM 1662 C C . GLN A 1 213 ? 19.069 -24.995 -34.689 1.00 38.50 213 GLN A C 1
ATOM 1664 O O . GLN A 1 213 ? 18.021 -25.092 -35.315 1.00 38.50 213 GLN A O 1
ATOM 1669 N N . SER A 1 214 ? 19.084 -25.323 -33.393 1.00 34.00 214 SER A N 1
ATOM 1670 C CA . SER A 1 214 ? 18.012 -26.078 -32.722 1.00 34.00 214 SER A CA 1
ATOM 1671 C C . SER A 1 214 ? 17.312 -25.397 -31.533 1.00 34.00 214 SER A C 1
ATOM 1673 O O . SER A 1 214 ? 16.653 -26.099 -30.775 1.00 34.00 214 SER A O 1
ATOM 1675 N N . LEU A 1 215 ? 17.433 -24.080 -31.320 1.00 37.22 215 LEU A N 1
ATOM 1676 C CA . LEU A 1 215 ? 16.859 -23.403 -30.133 1.00 37.22 215 LEU A CA 1
ATOM 1677 C C . LEU A 1 215 ? 16.085 -22.106 -30.449 1.00 37.22 215 LEU A C 1
ATOM 1679 O O . LEU A 1 215 ? 16.253 -21.096 -29.769 1.00 37.22 215 LEU A O 1
ATOM 1683 N N . ILE A 1 216 ? 15.231 -22.109 -31.475 1.00 39.94 216 ILE A N 1
ATOM 1684 C CA . ILE A 1 216 ? 14.356 -20.964 -31.783 1.00 39.94 216 ILE A CA 1
ATOM 1685 C C . ILE A 1 216 ? 12.979 -21.190 -31.142 1.00 39.94 216 ILE A C 1
ATOM 1687 O O . ILE A 1 216 ? 12.036 -21.576 -31.818 1.00 39.94 216 ILE A O 1
ATOM 1691 N N . ASP A 1 217 ? 12.878 -20.931 -29.838 1.00 37.81 217 ASP A N 1
ATOM 1692 C CA . ASP A 1 217 ? 11.619 -20.570 -29.171 1.00 37.81 217 ASP A CA 1
ATOM 1693 C C . ASP A 1 217 ? 11.828 -19.178 -28.554 1.00 37.81 217 ASP A C 1
ATOM 1695 O O . ASP A 1 217 ? 12.465 -19.011 -27.510 1.00 37.81 217 ASP A O 1
ATOM 1699 N N . VAL A 1 218 ? 11.369 -18.146 -29.264 1.00 42.97 218 VAL A N 1
ATOM 1700 C CA . VAL A 1 218 ? 11.576 -16.736 -28.906 1.00 42.97 218 VAL A CA 1
ATOM 1701 C C . VAL A 1 218 ? 10.472 -16.288 -27.945 1.00 42.97 218 VAL A C 1
ATOM 1703 O O . VAL A 1 218 ? 9.364 -15.975 -28.367 1.00 42.97 218 VAL A O 1
ATOM 1706 N N . GLN A 1 219 ? 10.779 -16.222 -26.649 1.00 39.00 219 GLN A N 1
ATOM 1707 C CA . GLN A 1 219 ? 10.036 -15.415 -25.673 1.00 39.00 219 GLN A CA 1
ATOM 1708 C C . GLN A 1 219 ? 11.034 -14.498 -24.956 1.00 39.00 219 GLN A C 1
ATOM 1710 O O . GLN A 1 219 ? 11.792 -14.951 -24.100 1.00 39.00 219 GLN A O 1
ATOM 1715 N N . CYS A 1 220 ? 11.069 -13.212 -25.323 1.00 44.41 220 CYS A N 1
ATOM 1716 C CA . CYS A 1 220 ? 11.799 -12.205 -24.549 1.00 44.41 220 CYS A CA 1
ATOM 1717 C C . CYS A 1 220 ? 10.927 -11.827 -23.355 1.00 44.41 220 CYS A C 1
ATOM 1719 O O . CYS A 1 220 ? 9.876 -11.257 -23.567 1.00 44.41 220 CYS A O 1
ATOM 1721 N N . SER A 1 221 ? 11.351 -12.067 -22.117 1.00 40.06 221 SER A N 1
ATOM 1722 C CA . SER A 1 221 ? 10.696 -11.561 -20.895 1.00 40.06 221 SER A CA 1
ATOM 1723 C C . SER A 1 221 ? 9.215 -11.948 -20.668 1.00 40.06 221 SER A C 1
ATOM 1725 O O . SER A 1 221 ? 8.395 -12.104 -21.567 1.00 40.06 221 SER A O 1
ATOM 1727 N N . THR A 1 222 ? 8.818 -12.049 -19.405 1.00 42.47 222 THR A N 1
ATOM 1728 C CA . THR A 1 222 ? 7.403 -12.231 -19.041 1.00 42.47 222 THR A CA 1
ATOM 1729 C C . THR A 1 222 ? 6.580 -10.942 -19.142 1.00 42.47 222 THR A C 1
ATOM 1731 O O . THR A 1 222 ? 5.358 -11.004 -19.051 1.00 42.47 222 THR A O 1
ATOM 1734 N N . GLU A 1 223 ? 7.226 -9.783 -19.312 1.00 42.66 223 GLU A N 1
ATOM 1735 C CA . GLU A 1 223 ? 6.563 -8.470 -19.384 1.00 42.66 223 GLU A CA 1
ATOM 1736 C C . GLU A 1 223 ? 6.409 -7.943 -20.813 1.00 42.66 223 GLU A C 1
ATOM 1738 O O . GLU A 1 223 ? 5.559 -7.090 -21.058 1.00 42.66 223 GLU A O 1
ATOM 1743 N N . ASN A 1 224 ? 7.191 -8.462 -21.760 1.00 41.09 224 ASN A N 1
ATOM 1744 C CA . ASN A 1 224 ? 7.180 -8.016 -23.145 1.00 41.09 224 ASN A CA 1
ATOM 1745 C C . ASN A 1 224 ? 7.456 -9.199 -24.091 1.00 41.09 224 ASN A C 1
ATOM 1747 O O . ASN A 1 224 ? 8.553 -9.277 -24.634 1.00 41.09 224 ASN A O 1
ATO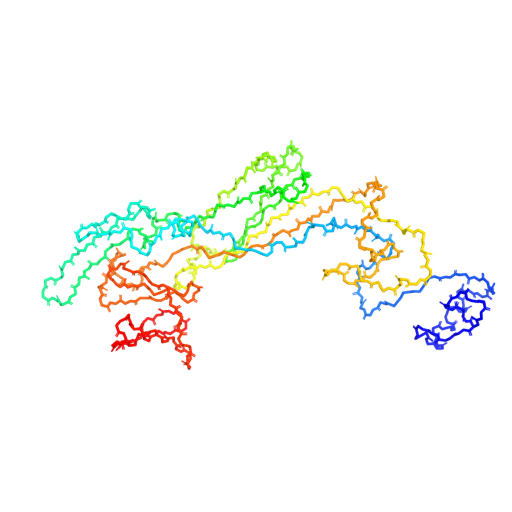M 1751 N N . PRO A 1 225 ? 6.497 -10.128 -24.286 1.00 40.22 225 PRO A N 1
ATOM 1752 C CA . PRO A 1 225 ? 6.686 -11.426 -24.963 1.00 40.22 225 PRO A CA 1
ATOM 1753 C C . PRO A 1 225 ? 7.051 -11.336 -26.461 1.00 40.22 225 PRO A C 1
ATOM 1755 O O . PRO A 1 225 ? 7.012 -12.332 -27.181 1.00 40.22 225 PRO A O 1
ATOM 1758 N N . GLU A 1 226 ? 7.385 -10.146 -26.947 1.00 46.19 226 GLU A N 1
ATOM 1759 C CA . GLU A 1 226 ? 7.480 -9.762 -28.344 1.00 46.19 226 GLU A CA 1
ATOM 1760 C C . GLU A 1 226 ? 8.967 -9.680 -28.726 1.00 46.19 226 GLU A C 1
ATOM 1762 O O . GLU A 1 226 ? 9.699 -8.779 -28.323 1.00 46.19 226 GLU A O 1
ATOM 1767 N N . GLY A 1 227 ? 9.424 -10.706 -29.448 1.00 44.16 227 GLY A N 1
ATOM 1768 C CA . GLY A 1 227 ? 10.807 -10.935 -29.868 1.00 44.16 227 GLY A CA 1
ATOM 1769 C C . GLY A 1 227 ? 11.526 -9.733 -30.497 1.00 44.16 227 GLY A C 1
ATOM 1770 O O . GLY A 1 227 ? 10.990 -9.097 -31.398 1.00 44.16 227 GLY A O 1
ATOM 1771 N N . SER A 1 228 ? 12.781 -9.486 -30.105 1.00 47.88 228 SER A N 1
ATOM 1772 C CA . SER A 1 228 ? 13.737 -8.629 -30.833 1.00 47.88 228 SER A CA 1
ATOM 1773 C C . SER A 1 228 ? 14.678 -9.482 -31.698 1.00 47.88 228 SER A C 1
ATOM 1775 O O . SER A 1 228 ? 14.982 -10.615 -31.319 1.00 47.88 228 SER A O 1
ATOM 1777 N N . PHE A 1 229 ? 15.206 -8.948 -32.812 1.00 51.00 229 PHE A N 1
ATOM 1778 C CA . PHE A 1 229 ? 16.174 -9.628 -33.698 1.00 51.00 229 PHE A CA 1
ATOM 1779 C C . PHE A 1 229 ? 17.473 -10.061 -32.983 1.00 51.00 229 PHE A C 1
ATOM 1781 O O . PHE A 1 229 ? 18.239 -10.842 -33.544 1.00 51.00 229 PHE A O 1
ATOM 1788 N N . GLY A 1 230 ? 17.728 -9.577 -31.760 1.00 46.62 230 GLY A N 1
ATOM 1789 C CA . GLY A 1 230 ? 18.870 -9.970 -30.924 1.00 46.62 230 GLY A CA 1
ATOM 1790 C C . GLY A 1 230 ? 18.523 -10.668 -29.603 1.00 46.62 230 GLY A C 1
ATOM 1791 O O . GLY A 1 230 ? 19.438 -10.936 -28.831 1.00 46.62 230 GLY A O 1
ATOM 1792 N N . CYS A 1 231 ? 17.249 -10.953 -29.314 1.00 45.34 231 CYS A N 1
ATOM 1793 C CA . CYS A 1 231 ? 16.875 -11.678 -28.095 1.00 45.34 231 CYS A CA 1
ATOM 1794 C C . CYS A 1 231 ? 17.125 -13.179 -28.245 1.00 45.34 231 CYS A C 1
ATOM 1796 O O . CYS A 1 231 ? 16.635 -13.793 -29.196 1.00 45.34 231 CYS A O 1
ATOM 1798 N N . ILE A 1 232 ? 17.740 -13.806 -27.241 1.00 46.84 232 ILE A N 1
ATOM 1799 C CA . ILE A 1 232 ? 17.742 -15.267 -27.109 1.00 46.84 232 ILE A CA 1
ATOM 1800 C C . ILE A 1 232 ? 17.326 -15.660 -25.701 1.00 46.84 232 ILE A C 1
ATOM 1802 O O . ILE A 1 232 ? 17.821 -15.126 -24.709 1.00 46.84 232 ILE A O 1
ATOM 1806 N N . ASN A 1 233 ? 16.447 -16.656 -25.625 1.00 43.38 233 ASN A N 1
ATOM 1807 C CA . ASN A 1 233 ? 16.155 -17.362 -24.392 1.00 43.38 233 ASN A CA 1
ATOM 1808 C C . ASN A 1 233 ? 17.305 -18.341 -24.107 1.00 43.38 233 ASN A C 1
ATOM 1810 O O . ASN A 1 233 ? 17.315 -19.473 -24.586 1.00 43.38 233 ASN A O 1
ATOM 1814 N N . THR A 1 234 ? 18.324 -17.882 -23.384 1.00 40.16 234 THR A N 1
ATOM 1815 C CA . THR A 1 234 ? 19.333 -18.778 -22.811 1.00 40.16 234 THR A CA 1
ATOM 1816 C C . THR A 1 234 ? 19.171 -18.811 -21.299 1.00 40.16 234 THR A C 1
ATOM 1818 O O . THR A 1 234 ? 18.933 -17.794 -20.655 1.00 40.16 234 THR A O 1
ATOM 1821 N N . THR A 1 235 ? 19.369 -19.984 -20.704 1.00 41.19 235 THR A N 1
ATOM 1822 C CA . THR A 1 235 ? 19.523 -20.141 -19.250 1.00 41.19 235 THR A CA 1
ATOM 1823 C C . THR A 1 235 ? 20.885 -19.638 -18.742 1.00 41.19 235 THR A C 1
ATOM 1825 O O . THR A 1 235 ? 21.222 -19.866 -17.582 1.00 41.19 235 THR A O 1
ATOM 1828 N N . ALA A 1 236 ? 21.701 -19.008 -19.597 1.00 42.00 236 ALA A N 1
ATOM 1829 C CA . ALA A 1 236 ? 23.059 -18.572 -19.298 1.00 42.00 236 ALA A CA 1
ATOM 1830 C C . ALA A 1 236 ? 23.300 -17.157 -19.845 1.00 42.00 236 ALA A C 1
ATOM 1832 O O . ALA A 1 236 ? 23.403 -16.961 -21.047 1.00 42.00 236 ALA A O 1
ATOM 1833 N N . GLU A 1 237 ? 23.403 -16.189 -18.934 1.00 45.59 237 GLU A N 1
ATOM 1834 C CA . GLU A 1 237 ? 23.668 -14.767 -19.185 1.00 45.59 237 GLU A CA 1
ATOM 1835 C C . GLU A 1 237 ? 24.814 -14.557 -20.207 1.00 45.59 237 GLU A C 1
ATOM 1837 O O . GLU A 1 237 ? 25.970 -14.871 -19.918 1.00 45.59 237 GLU A O 1
ATOM 1842 N N . ILE A 1 238 ? 24.527 -13.979 -21.382 1.00 42.59 238 ILE A N 1
ATOM 1843 C CA . ILE A 1 238 ? 25.561 -13.461 -22.297 1.00 42.59 238 ILE A CA 1
ATOM 1844 C C . ILE A 1 238 ? 25.466 -11.937 -22.316 1.00 42.59 238 ILE A C 1
ATOM 1846 O O . ILE A 1 238 ? 24.746 -11.329 -23.101 1.00 42.59 238 ILE A O 1
ATOM 1850 N N . ASN A 1 239 ? 26.210 -11.317 -21.401 1.00 50.62 239 ASN A N 1
ATOM 1851 C CA . ASN A 1 239 ? 26.395 -9.873 -21.341 1.00 50.62 239 ASN A CA 1
ATOM 1852 C C . ASN A 1 239 ? 27.500 -9.463 -22.328 1.00 50.62 239 ASN A C 1
ATOM 1854 O O . ASN A 1 239 ? 28.631 -9.937 -22.228 1.00 50.62 239 ASN A O 1
ATOM 1858 N N . THR A 1 240 ? 27.191 -8.571 -23.269 1.00 46.31 240 THR A N 1
ATOM 1859 C CA . THR A 1 240 ? 28.171 -8.074 -24.253 1.00 46.31 240 THR A CA 1
ATOM 1860 C C . THR A 1 240 ? 29.184 -7.103 -23.651 1.00 46.31 240 THR A C 1
ATOM 1862 O O . THR A 1 240 ? 30.213 -6.823 -24.263 1.00 46.31 240 THR A O 1
ATOM 1865 N N . GLY A 1 241 ? 28.870 -6.524 -22.489 1.00 53.19 241 GLY A N 1
ATOM 1866 C CA . GLY A 1 241 ? 29.600 -5.402 -21.915 1.00 53.19 241 GLY A CA 1
ATOM 1867 C C . GLY A 1 241 ? 29.511 -4.114 -22.741 1.00 53.19 241 GLY A C 1
ATOM 1868 O O . GLY A 1 241 ? 30.195 -3.154 -22.394 1.00 53.19 241 GLY A O 1
ATOM 1869 N N . ILE A 1 242 ? 28.705 -4.064 -23.814 1.00 54.81 242 ILE A N 1
ATOM 1870 C CA . ILE A 1 242 ? 28.499 -2.863 -24.632 1.00 54.81 242 ILE A CA 1
ATOM 1871 C C . ILE A 1 242 ? 27.414 -2.011 -23.962 1.00 54.81 242 ILE A C 1
ATOM 1873 O O . ILE A 1 242 ? 26.244 -2.413 -23.968 1.00 54.81 242 ILE A O 1
ATOM 1877 N N . PRO A 1 243 ? 27.756 -0.829 -23.413 1.00 56.75 243 PRO A N 1
ATOM 1878 C CA . PRO A 1 243 ? 26.773 0.030 -22.771 1.00 56.75 243 PRO A CA 1
ATOM 1879 C C . PRO A 1 243 ? 25.752 0.534 -23.792 1.00 56.75 243 PRO A C 1
ATOM 1881 O O . PRO A 1 243 ? 26.106 1.093 -24.837 1.00 56.75 243 PRO A O 1
ATOM 1884 N N . ALA A 1 244 ? 24.472 0.373 -23.478 1.00 63.34 244 ALA A N 1
ATOM 1885 C CA . ALA A 1 244 ? 23.409 1.085 -24.160 1.00 63.34 244 ALA A CA 1
ATOM 1886 C C . ALA A 1 244 ? 23.458 2.569 -23.771 1.00 63.34 244 ALA A C 1
ATOM 1888 O O . ALA A 1 244 ? 23.949 2.958 -22.714 1.00 63.34 244 ALA A O 1
ATOM 1889 N N . ARG A 1 245 ? 22.902 3.428 -24.630 1.00 67.75 245 ARG A N 1
ATOM 1890 C CA . ARG A 1 245 ? 22.753 4.863 -24.318 1.00 67.75 245 ARG A CA 1
ATOM 1891 C C . ARG A 1 245 ? 21.624 5.141 -23.323 1.00 67.75 245 ARG A C 1
ATOM 1893 O O . ARG A 1 245 ? 21.459 6.282 -22.905 1.00 67.75 245 ARG A O 1
ATOM 1900 N N . GLN A 1 246 ? 20.823 4.130 -23.008 1.00 65.75 246 GLN A N 1
ATOM 1901 C CA . GLN A 1 246 ? 19.644 4.230 -22.163 1.00 65.75 246 GLN A CA 1
ATOM 1902 C C . GLN A 1 246 ? 19.855 3.505 -20.845 1.00 65.75 246 GLN A C 1
ATOM 1904 O O . GLN A 1 246 ? 20.623 2.551 -20.755 1.00 65.75 246 GLN A O 1
ATOM 1909 N N . GLU A 1 247 ? 19.124 3.955 -19.836 1.00 78.31 247 GLU A N 1
ATOM 1910 C CA . GLU A 1 247 ? 19.067 3.312 -18.534 1.00 78.31 247 GLU A CA 1
ATOM 1911 C C . GLU A 1 247 ? 17.869 2.371 -18.465 1.00 78.31 247 GLU A C 1
ATOM 1913 O O . GLU A 1 247 ? 16.813 2.637 -19.040 1.00 78.31 247 GLU A O 1
ATOM 1918 N N . VAL A 1 248 ? 18.033 1.294 -17.710 1.00 70.44 248 VAL A N 1
ATOM 1919 C CA . VAL A 1 248 ? 16.993 0.305 -17.432 1.00 70.44 248 VAL A CA 1
ATOM 1920 C C . VAL A 1 248 ? 16.610 0.358 -15.960 1.00 70.44 248 VAL A C 1
ATOM 1922 O O . VAL A 1 248 ? 17.417 0.750 -15.116 1.00 70.44 248 VAL A O 1
ATOM 1925 N N . ILE A 1 249 ? 15.369 -0.008 -15.639 1.00 75.81 249 ILE A N 1
ATOM 1926 C CA . ILE A 1 249 ? 14.857 0.021 -14.264 1.00 75.81 249 ILE A CA 1
ATOM 1927 C C . ILE A 1 249 ? 14.282 -1.346 -13.917 1.00 75.81 249 ILE A C 1
ATOM 1929 O O . ILE A 1 249 ? 13.360 -1.806 -14.582 1.00 75.81 249 ILE A O 1
ATOM 1933 N N . GLY A 1 250 ? 14.800 -1.961 -12.857 1.00 74.56 250 GLY A N 1
ATOM 1934 C CA . GLY A 1 250 ? 14.190 -3.134 -12.239 1.00 74.56 250 GLY A CA 1
ATOM 1935 C C . GLY A 1 250 ? 13.258 -2.727 -11.114 1.00 74.56 250 GLY A C 1
ATOM 1936 O O . GLY A 1 250 ? 13.708 -2.083 -10.166 1.00 74.56 250 GLY A O 1
ATOM 1937 N N . TRP A 1 251 ? 11.979 -3.083 -11.209 1.00 77.75 251 TRP A N 1
ATOM 1938 C CA . TRP A 1 251 ? 10.977 -2.730 -10.206 1.00 77.75 251 TRP A CA 1
ATOM 1939 C C . TRP A 1 251 ? 10.696 -3.886 -9.251 1.00 77.75 251 TRP A C 1
ATOM 1941 O O . TRP A 1 251 ? 10.406 -5.001 -9.666 1.00 77.75 251 TRP A O 1
ATOM 1951 N N . GLN A 1 252 ? 10.687 -3.585 -7.958 1.00 80.00 252 GLN A N 1
ATOM 1952 C CA . GLN A 1 252 ? 10.015 -4.387 -6.943 1.00 80.00 252 GLN A CA 1
ATOM 1953 C C . GLN A 1 252 ? 8.693 -3.713 -6.571 1.00 80.00 252 GLN A C 1
ATOM 1955 O O . GLN A 1 252 ? 8.633 -2.483 -6.490 1.00 80.00 252 GLN A O 1
ATOM 1960 N N . GLU A 1 253 ? 7.647 -4.501 -6.320 1.00 83.19 253 GLU A N 1
ATOM 1961 C CA . GLU A 1 253 ? 6.320 -3.991 -5.976 1.00 83.19 253 GLU A CA 1
ATOM 1962 C C . GLU A 1 253 ? 5.758 -4.691 -4.737 1.00 83.19 253 GLU A C 1
ATOM 1964 O O . GLU A 1 253 ? 5.732 -5.917 -4.635 1.00 83.19 253 GLU A O 1
ATOM 1969 N N . TYR A 1 254 ? 5.277 -3.884 -3.797 1.00 85.56 254 TYR A N 1
ATOM 1970 C CA . TYR A 1 254 ? 4.754 -4.321 -2.514 1.00 85.56 254 TYR A CA 1
ATOM 1971 C C . TYR A 1 254 ? 3.362 -3.736 -2.291 1.00 85.56 254 TYR A C 1
ATOM 1973 O O . TYR A 1 254 ? 3.107 -2.566 -2.584 1.00 85.56 254 TYR A O 1
ATOM 1981 N N . THR A 1 255 ? 2.470 -4.536 -1.707 1.00 88.69 255 THR A N 1
ATOM 1982 C CA . THR A 1 255 ? 1.174 -4.061 -1.200 1.00 88.69 255 THR A CA 1
ATOM 1983 C C . THR A 1 255 ? 1.184 -4.112 0.322 1.00 88.69 255 THR A C 1
ATOM 1985 O O . THR A 1 255 ? 1.593 -5.118 0.904 1.00 88.69 255 THR A O 1
ATOM 1988 N N . VAL A 1 256 ? 0.728 -3.039 0.969 1.00 87.75 256 VAL A N 1
ATOM 1989 C CA . VAL A 1 256 ? 0.697 -2.918 2.432 1.00 87.75 256 VAL A CA 1
ATOM 1990 C C . VAL A 1 256 ? -0.574 -2.226 2.907 1.00 87.75 256 VAL A C 1
ATOM 1992 O O . VAL A 1 256 ? -0.999 -1.232 2.324 1.00 87.75 256 VAL A O 1
ATOM 1995 N N . ASP A 1 257 ? -1.161 -2.727 3.991 1.00 86.62 257 ASP A N 1
ATOM 1996 C CA . ASP A 1 257 ? -2.260 -2.061 4.684 1.00 86.62 257 ASP A CA 1
ATOM 1997 C C . ASP A 1 257 ? -1.718 -1.022 5.680 1.00 86.62 257 ASP A C 1
ATOM 1999 O O . ASP A 1 257 ? -0.965 -1.338 6.609 1.00 86.62 257 ASP A O 1
ATOM 2003 N N . ILE A 1 258 ? -2.122 0.235 5.499 1.00 88.31 258 ILE A N 1
ATOM 2004 C CA . ILE A 1 258 ? -1.746 1.381 6.334 1.00 88.31 258 ILE A CA 1
ATOM 2005 C C . ILE A 1 258 ? -3.001 2.092 6.858 1.00 88.31 258 ILE A C 1
ATOM 2007 O O . ILE A 1 258 ? -4.069 2.057 6.253 1.00 88.31 258 ILE A O 1
ATOM 2011 N N . GLY A 1 259 ? -2.883 2.744 8.005 1.00 87.38 259 GLY A N 1
ATOM 2012 C CA . GLY A 1 259 ? -3.967 3.392 8.728 1.00 87.38 259 GLY A CA 1
ATOM 2013 C C . GLY A 1 259 ? -4.423 2.564 9.925 1.00 87.38 259 GLY A C 1
ATOM 2014 O O . GLY A 1 259 ? -3.769 1.609 10.358 1.00 87.38 259 GLY A O 1
ATOM 2015 N N . SER A 1 260 ? -5.552 2.959 10.502 1.00 79.94 260 SER A N 1
ATOM 2016 C CA . SER A 1 260 ? -6.167 2.248 11.618 1.00 79.94 260 SER A CA 1
ATOM 2017 C C . SER A 1 260 ? -7.660 2.485 11.648 1.00 79.94 260 SER A C 1
ATOM 2019 O O . SER A 1 260 ? -8.153 3.530 11.221 1.00 79.94 260 SER A O 1
ATOM 2021 N N . TRP A 1 261 ? -8.374 1.526 12.225 1.00 82.19 261 TRP A N 1
ATOM 2022 C CA . TRP A 1 261 ? -9.743 1.749 12.634 1.00 82.19 261 TRP A CA 1
ATOM 2023 C C . TRP A 1 261 ? -9.782 2.587 13.914 1.00 82.19 261 TRP A C 1
ATOM 2025 O O . TRP A 1 261 ? -9.094 2.298 14.894 1.00 82.19 261 TRP A O 1
ATOM 2035 N N . PHE A 1 262 ? -10.641 3.601 13.928 1.00 79.50 262 PHE A N 1
ATOM 2036 C CA . PHE A 1 262 ? -10.978 4.349 15.132 1.00 79.50 262 PHE A CA 1
ATOM 2037 C C . PHE A 1 262 ? -12.466 4.722 15.123 1.00 79.50 262 PHE A C 1
ATOM 2039 O O . PHE A 1 262 ? -13.044 4.919 14.047 1.00 79.50 262 PHE A O 1
ATOM 2046 N N . PRO A 1 263 ? -13.125 4.824 16.293 1.00 76.38 263 PRO A N 1
ATOM 2047 C CA . PRO A 1 263 ? -14.583 4.915 16.402 1.00 76.38 263 PRO A CA 1
ATOM 2048 C C . PRO A 1 263 ? -15.115 6.333 16.121 1.00 76.38 263 PRO A C 1
ATOM 2050 O O . PRO A 1 263 ? -15.928 6.869 16.872 1.00 76.38 263 PRO A O 1
ATOM 2053 N N . ARG A 1 264 ? -14.699 6.958 15.009 1.00 72.44 264 ARG A N 1
ATOM 2054 C CA . ARG A 1 264 ? -15.117 8.319 14.617 1.00 72.44 264 ARG A CA 1
ATOM 2055 C C . ARG A 1 264 ? -16.642 8.462 14.565 1.00 72.44 264 ARG A C 1
ATOM 2057 O O . ARG A 1 264 ? -17.186 9.468 15.005 1.00 72.44 264 ARG A O 1
ATOM 2064 N N . ASN A 1 265 ? -17.326 7.427 14.082 1.00 68.81 265 ASN A N 1
ATOM 2065 C CA . ASN A 1 265 ? -18.780 7.423 13.912 1.00 68.81 265 ASN A CA 1
ATOM 2066 C C . ASN A 1 265 ? -19.556 7.061 15.189 1.00 68.81 265 ASN A C 1
ATOM 2068 O O . ASN A 1 265 ? -20.782 7.101 15.166 1.00 68.81 265 ASN A O 1
ATOM 2072 N N . ALA A 1 266 ? -18.881 6.706 16.289 1.00 75.31 266 ALA A N 1
ATOM 2073 C CA . ALA A 1 266 ? -19.558 6.440 17.557 1.00 75.31 266 ALA A CA 1
ATOM 2074 C C . ALA A 1 266 ? -20.017 7.733 18.252 1.00 75.31 266 ALA A C 1
ATOM 2076 O O . ALA A 1 266 ? -20.910 7.686 19.089 1.00 75.31 266 ALA A O 1
ATOM 2077 N N . GLY A 1 267 ? -19.418 8.886 17.923 1.00 82.06 267 GLY A N 1
ATOM 2078 C CA . GLY A 1 267 ? -19.777 10.178 18.523 1.00 82.06 267 GLY A CA 1
ATOM 2079 C C . GLY A 1 267 ? -19.356 10.339 19.990 1.00 82.06 267 GLY A C 1
ATOM 2080 O O . GLY A 1 267 ? -19.732 11.318 20.623 1.00 82.06 267 GLY A O 1
ATOM 2081 N N . LEU A 1 268 ? -18.555 9.411 20.522 1.00 88.56 268 LEU A N 1
ATOM 2082 C CA . LEU A 1 268 ? -18.117 9.377 21.923 1.00 88.56 268 LEU A CA 1
ATOM 2083 C C . LEU A 1 268 ? -16.676 9.881 22.113 1.00 88.56 268 LEU A C 1
ATOM 2085 O O . LEU A 1 268 ? -16.007 9.495 23.062 1.00 88.56 268 LEU A O 1
ATOM 2089 N N . GLY A 1 269 ? -16.163 10.704 21.192 1.00 86.69 269 GLY A N 1
ATOM 2090 C CA . GLY A 1 269 ? -14.815 11.277 21.312 1.00 86.69 269 GLY A CA 1
ATOM 2091 C C . GLY A 1 269 ? -13.699 10.227 21.351 1.00 86.69 269 GLY A C 1
ATOM 2092 O O . GLY A 1 269 ? -12.855 10.272 22.233 1.00 86.69 269 GLY A O 1
ATOM 2093 N N . GLU A 1 270 ? -13.723 9.271 20.416 1.00 88.25 270 GLU A N 1
ATOM 2094 C CA . GLU A 1 270 ? -12.775 8.142 20.313 1.00 88.25 270 GLU A CA 1
ATOM 2095 C C . GLU A 1 270 ? -12.907 7.045 21.391 1.00 88.25 270 GLU A C 1
ATOM 2097 O O . GLU A 1 270 ? -12.194 6.043 21.340 1.00 88.25 270 GLU A O 1
ATOM 2102 N N . TRP A 1 271 ? -13.873 7.164 22.307 1.00 91.12 271 TRP A N 1
ATOM 2103 C CA . TRP A 1 271 ? -14.254 6.077 23.210 1.00 91.12 271 TRP A CA 1
ATOM 2104 C C . TRP A 1 271 ? -15.167 5.055 22.521 1.00 91.12 271 TRP A C 1
ATOM 2106 O O . TRP A 1 271 ? -15.950 5.378 21.622 1.00 91.12 271 TRP A O 1
ATOM 2116 N N . THR A 1 272 ? -15.097 3.809 22.977 1.00 91.38 272 THR A N 1
ATOM 2117 C CA . THR A 1 272 ? -15.978 2.707 22.578 1.00 91.38 272 THR A CA 1
ATOM 2118 C C . THR A 1 272 ? -16.797 2.203 23.757 1.00 91.38 272 THR A C 1
ATOM 2120 O O . THR A 1 272 ? -16.402 2.351 24.908 1.00 91.38 272 THR A O 1
ATOM 2123 N N . ILE A 1 273 ? -17.936 1.575 23.472 1.00 92.31 273 ILE A N 1
ATOM 2124 C CA . ILE A 1 273 ? -18.734 0.855 24.471 1.00 92.31 273 ILE A CA 1
ATOM 2125 C C . ILE A 1 273 ? -18.390 -0.630 24.356 1.00 92.31 273 ILE A C 1
ATOM 2127 O O . ILE A 1 273 ? -18.383 -1.133 23.237 1.00 92.31 273 ILE A O 1
ATOM 2131 N N . ASP A 1 274 ? -18.121 -1.329 25.464 1.00 89.44 274 ASP A N 1
ATOM 2132 C CA . ASP A 1 274 ? -17.660 -2.734 25.455 1.00 89.44 274 ASP A CA 1
ATOM 2133 C C . ASP A 1 274 ? -18.518 -3.697 24.617 1.00 89.44 274 ASP A C 1
ATOM 2135 O O . ASP A 1 274 ? -17.959 -4.516 23.887 1.00 89.44 274 ASP A O 1
ATOM 2139 N N . VAL A 1 275 ? -19.843 -3.540 24.637 1.00 87.81 275 VAL A N 1
ATOM 2140 C CA . VAL A 1 275 ? -20.796 -4.364 23.874 1.00 87.81 275 VAL A CA 1
ATOM 2141 C C . VAL A 1 275 ? -20.899 -4.029 22.378 1.00 87.81 275 VAL A C 1
ATOM 2143 O O . VAL A 1 275 ? -21.537 -4.773 21.638 1.00 87.81 275 VAL A O 1
ATOM 2146 N N . HIS A 1 276 ? -20.295 -2.935 21.902 1.00 87.75 276 HIS A N 1
ATOM 2147 C CA . HIS A 1 276 ? -20.362 -2.533 20.493 1.00 87.75 276 HIS A CA 1
ATOM 2148 C C . HIS A 1 276 ? -19.026 -2.785 19.795 1.00 87.75 276 HIS A C 1
ATOM 2150 O O . HIS A 1 276 ? -17.983 -2.278 20.211 1.00 87.75 276 HIS A O 1
ATOM 2156 N N . HIS A 1 277 ? -19.043 -3.602 18.746 1.00 88.56 277 HIS A N 1
ATOM 2157 C CA . HIS A 1 277 ? -17.838 -4.043 18.046 1.00 88.56 277 HIS A CA 1
ATOM 2158 C C . HIS A 1 277 ? -17.793 -3.448 16.637 1.00 88.56 277 HIS A C 1
ATOM 2160 O O . HIS A 1 277 ? -18.800 -2.987 16.102 1.00 88.56 277 HIS A O 1
ATOM 2166 N N . ALA A 1 278 ? -16.621 -3.460 16.018 1.00 87.88 278 ALA A N 1
ATOM 2167 C CA . ALA A 1 278 ? -16.437 -3.021 14.643 1.00 87.88 278 ALA A CA 1
ATOM 2168 C C . ALA A 1 278 ? -15.548 -3.993 13.883 1.00 87.88 278 ALA A C 1
ATOM 2170 O O . ALA A 1 278 ? -14.736 -4.693 14.483 1.00 87.88 278 ALA A O 1
ATOM 2171 N N . TYR A 1 279 ? -15.690 -4.025 12.565 1.00 87.50 279 TYR A N 1
ATOM 2172 C CA . TYR A 1 279 ? -14.942 -4.943 11.725 1.00 87.50 279 TYR A CA 1
ATOM 2173 C C . TYR A 1 279 ? -14.217 -4.186 10.615 1.00 87.50 279 TYR A C 1
ATOM 2175 O O . TYR A 1 279 ? -14.815 -3.357 9.932 1.00 87.50 279 TYR A O 1
ATOM 2183 N N . ASP A 1 280 ? -12.932 -4.480 10.436 1.00 85.69 280 ASP A N 1
ATOM 2184 C CA . ASP A 1 280 ? -12.140 -4.022 9.296 1.00 85.69 280 ASP A CA 1
ATOM 2185 C C . ASP A 1 280 ? -12.085 -5.145 8.246 1.00 85.69 280 ASP A C 1
ATOM 2187 O O . ASP A 1 280 ? -11.410 -6.155 8.471 1.00 85.69 280 ASP A O 1
ATOM 2191 N N . PRO A 1 281 ? -12.791 -4.999 7.108 1.00 81.50 281 PRO A N 1
ATOM 2192 C CA . PRO A 1 281 ? -12.835 -6.017 6.062 1.00 81.50 281 PRO A CA 1
ATOM 2193 C C . PRO A 1 281 ? -11.556 -6.109 5.223 1.00 81.50 281 PRO A C 1
ATOM 2195 O O . PRO A 1 281 ? -11.401 -7.094 4.505 1.00 81.50 281 PRO A O 1
ATOM 2198 N N . ASN A 1 282 ? -10.666 -5.113 5.276 1.00 79.44 282 ASN A N 1
ATOM 2199 C CA . ASN A 1 282 ? -9.400 -5.141 4.542 1.00 79.44 282 ASN A CA 1
ATOM 2200 C C . ASN A 1 282 ? -8.348 -5.938 5.313 1.00 79.44 282 ASN A C 1
ATOM 2202 O O . ASN A 1 282 ? -7.654 -6.757 4.719 1.00 79.44 282 ASN A O 1
ATOM 2206 N N . ALA A 1 283 ? -8.272 -5.721 6.630 1.00 77.75 283 ALA A N 1
ATOM 2207 C CA . ALA A 1 283 ? -7.333 -6.419 7.508 1.00 77.75 283 ALA A CA 1
ATOM 2208 C C . ALA A 1 283 ? -7.897 -7.720 8.113 1.00 77.75 283 ALA A C 1
ATOM 2210 O O . ALA A 1 283 ? -7.167 -8.451 8.775 1.00 77.75 283 ALA A O 1
ATOM 2211 N N . GLU A 1 284 ? -9.194 -7.979 7.934 1.00 86.69 284 GLU A N 1
ATOM 2212 C CA . GLU A 1 284 ? -9.939 -9.080 8.552 1.00 86.69 284 GLU A CA 1
ATOM 2213 C C . GLU A 1 284 ? -9.804 -9.120 10.087 1.00 86.69 284 GLU A C 1
ATOM 2215 O O . GLU A 1 284 ? -9.629 -10.168 10.711 1.00 86.69 284 GLU A O 1
ATOM 2220 N N . ILE A 1 285 ? -9.912 -7.946 10.717 1.00 86.38 285 ILE A N 1
ATOM 2221 C CA . ILE A 1 285 ? -9.792 -7.776 12.171 1.00 86.38 285 ILE A CA 1
ATOM 2222 C C . ILE A 1 285 ? -11.129 -7.341 12.766 1.00 86.38 285 ILE A C 1
ATOM 2224 O O . ILE A 1 285 ? -11.727 -6.345 12.353 1.00 86.38 285 ILE A O 1
ATOM 2228 N N . LEU A 1 286 ? -11.570 -8.068 13.792 1.00 89.25 286 LEU A N 1
ATOM 2229 C CA . LEU A 1 286 ? -12.657 -7.674 14.679 1.00 89.25 286 LEU A CA 1
ATOM 2230 C C . LEU A 1 286 ? -12.093 -6.811 15.815 1.00 89.25 286 LEU A C 1
ATOM 2232 O O . LEU A 1 286 ? -11.282 -7.271 16.618 1.00 89.25 286 LEU A O 1
ATOM 2236 N N . TYR A 1 287 ? -12.551 -5.568 15.899 1.00 87.81 287 TYR A N 1
ATOM 2237 C CA . TYR A 1 287 ? -12.268 -4.633 16.979 1.00 87.81 287 TYR A CA 1
ATOM 2238 C C . TYR A 1 287 ? -13.387 -4.694 18.020 1.00 87.81 287 TYR A C 1
ATOM 2240 O O . TYR A 1 287 ? -14.500 -4.217 17.793 1.00 87.81 287 TYR A O 1
ATOM 2248 N N . PHE A 1 288 ? -13.089 -5.247 19.192 1.00 88.25 288 PHE A N 1
ATOM 2249 C CA . PHE A 1 288 ? -14.022 -5.275 20.311 1.00 88.25 288 PHE A CA 1
ATOM 2250 C C . PHE A 1 288 ? -14.131 -3.907 20.975 1.00 88.25 288 PHE A C 1
ATOM 2252 O O . PHE A 1 288 ? -13.161 -3.145 21.065 1.00 88.25 288 PHE A O 1
ATOM 2259 N N . GLY A 1 289 ? -15.314 -3.620 21.504 1.00 88.38 289 GLY A N 1
ATOM 2260 C CA . GLY A 1 289 ? -15.605 -2.373 22.197 1.00 88.38 289 GLY A CA 1
ATOM 2261 C C . GLY A 1 289 ? -14.841 -2.201 23.507 1.00 88.38 289 GLY A C 1
ATOM 2262 O O . GLY A 1 289 ? -14.683 -1.082 23.980 1.00 88.38 289 GLY A O 1
ATOM 2263 N N . ASN A 1 290 ? -14.335 -3.292 24.086 1.00 87.12 290 ASN A N 1
ATOM 2264 C CA . ASN A 1 290 ? -13.502 -3.285 25.292 1.00 87.12 290 ASN A CA 1
ATOM 2265 C C . ASN A 1 290 ? -12.024 -2.927 25.011 1.00 87.12 290 ASN A C 1
ATOM 2267 O O . ASN A 1 290 ? -11.206 -2.891 25.927 1.00 87.12 290 ASN A O 1
ATOM 2271 N N . GLY A 1 291 ? -11.668 -2.679 23.745 1.00 83.94 291 GLY A N 1
ATOM 2272 C CA . GLY A 1 291 ? -10.304 -2.371 23.312 1.00 83.94 291 GLY A CA 1
ATOM 2273 C C . GLY A 1 291 ? -9.521 -3.570 22.773 1.00 83.94 291 GLY A C 1
ATOM 2274 O O . GLY A 1 291 ? -8.515 -3.365 22.095 1.00 83.94 291 GLY A O 1
ATOM 2275 N N . GLY A 1 292 ? -10.003 -4.798 22.980 1.00 83.25 292 GLY A N 1
ATOM 2276 C CA . GLY A 1 292 ? -9.422 -6.004 22.390 1.00 83.25 292 GLY A CA 1
ATOM 2277 C C . GLY A 1 292 ? -9.591 -6.045 20.871 1.00 83.25 292 GLY A C 1
ATOM 2278 O O . GLY A 1 292 ? -10.514 -5.442 20.319 1.00 83.25 292 GLY A O 1
ATOM 2279 N N . GLN A 1 293 ? -8.715 -6.764 20.179 1.00 85.88 293 GLN A N 1
ATOM 2280 C CA . GLN A 1 293 ? -8.830 -7.022 18.743 1.00 85.88 293 GLN A CA 1
ATOM 2281 C C . GLN A 1 293 ? -8.512 -8.486 18.456 1.00 85.88 293 GLN A C 1
ATOM 2283 O O . GLN A 1 293 ? -7.722 -9.088 19.179 1.00 85.88 293 GLN A O 1
ATOM 2288 N N . ARG A 1 294 ? -9.106 -9.040 17.402 1.00 86.38 294 ARG A N 1
ATOM 2289 C CA . ARG A 1 294 ? -8.876 -10.426 16.993 1.00 86.38 294 ARG A CA 1
ATOM 2290 C C . ARG A 1 294 ? -8.888 -10.532 15.478 1.00 86.38 294 ARG A C 1
ATOM 2292 O O . ARG A 1 294 ? -9.809 -10.022 14.840 1.00 86.38 294 ARG A O 1
ATOM 2299 N N . GLN A 1 295 ? -7.888 -11.198 14.917 1.00 87.00 295 GLN A N 1
ATOM 2300 C CA . GLN A 1 295 ? -7.909 -11.582 13.511 1.00 87.00 295 GLN A CA 1
ATOM 2301 C C . GLN A 1 295 ? -8.936 -12.701 13.320 1.00 87.00 295 GLN A C 1
ATOM 2303 O O . GLN A 1 295 ? -9.010 -13.630 14.121 1.00 87.00 295 GLN A O 1
ATOM 2308 N N . VAL A 1 296 ? -9.781 -12.589 12.302 1.00 89.31 296 VAL A N 1
ATOM 2309 C CA . VAL A 1 296 ? -10.915 -13.495 12.100 1.00 89.31 296 VAL A CA 1
ATOM 2310 C C . VAL A 1 296 ? -11.023 -13.892 10.639 1.00 89.31 296 VAL A C 1
ATOM 2312 O O . VAL A 1 296 ? -10.679 -13.118 9.758 1.00 89.31 296 VAL A O 1
ATOM 2315 N N . ILE A 1 297 ? -11.575 -15.074 10.383 1.00 89.94 297 ILE A N 1
ATOM 2316 C CA . ILE A 1 297 ? -11.975 -15.493 9.039 1.00 89.94 297 ILE A CA 1
ATOM 2317 C C . ILE A 1 297 ? -13.502 -15.385 8.987 1.00 89.94 297 ILE A C 1
ATOM 2319 O O . ILE A 1 297 ? -14.185 -16.207 9.606 1.00 89.94 297 ILE A O 1
ATOM 2323 N N . PRO A 1 298 ? -14.069 -14.354 8.339 1.00 91.62 298 PRO A N 1
ATOM 2324 C CA . PRO A 1 298 ? -15.513 -14.169 8.314 1.00 91.62 298 PRO A CA 1
ATOM 2325 C C . PRO A 1 298 ? -16.197 -15.122 7.327 1.00 91.62 298 PRO A C 1
ATOM 2327 O O . PRO A 1 298 ? -15.631 -15.506 6.302 1.00 91.62 298 PRO A O 1
ATOM 2330 N N . ILE A 1 299 ? -17.481 -15.387 7.556 1.00 93.25 299 ILE A N 1
ATOM 2331 C CA . ILE A 1 299 ? -18.365 -15.970 6.541 1.00 93.25 299 ILE A CA 1
ATOM 2332 C C . ILE A 1 299 ? -19.044 -14.824 5.791 1.00 93.25 299 ILE A C 1
ATOM 2334 O O . ILE A 1 299 ? -19.722 -13.992 6.392 1.00 93.25 299 ILE A O 1
ATOM 2338 N N . LYS A 1 300 ? -18.866 -14.770 4.468 1.00 92.75 300 LYS A N 1
ATOM 2339 C CA . LYS A 1 300 ? -19.512 -13.773 3.604 1.00 92.75 300 LYS A CA 1
ATOM 2340 C C . LYS A 1 300 ? -20.734 -14.407 2.940 1.00 92.75 300 LYS A C 1
ATOM 2342 O O . LYS A 1 300 ? -20.584 -15.342 2.159 1.00 92.75 300 LYS A O 1
ATOM 2347 N N . GLN A 1 301 ? -21.928 -13.906 3.245 1.00 90.75 301 GLN A N 1
ATOM 2348 C CA . GLN A 1 301 ? -23.192 -14.436 2.726 1.00 90.75 301 GLN A CA 1
ATOM 2349 C C . GLN A 1 301 ? -24.180 -13.294 2.474 1.00 90.75 301 GLN A C 1
ATOM 2351 O O . GLN A 1 301 ? -24.388 -12.457 3.346 1.00 90.75 301 GLN A O 1
ATOM 2356 N N . ASP A 1 302 ? -24.782 -13.241 1.283 1.00 88.50 302 ASP A N 1
ATOM 2357 C CA . ASP A 1 302 ? -25.834 -12.273 0.924 1.00 88.50 302 ASP A CA 1
ATOM 2358 C C . ASP A 1 302 ? -25.473 -10.798 1.214 1.00 88.50 302 ASP A C 1
ATOM 2360 O O . ASP A 1 302 ? -26.285 -10.014 1.706 1.00 88.50 302 ASP A O 1
ATOM 2364 N N . GLY A 1 303 ? -24.218 -10.408 0.951 1.00 84.94 303 GLY A N 1
ATOM 2365 C CA . GLY A 1 303 ? -23.714 -9.048 1.214 1.00 84.94 303 GLY A CA 1
ATOM 2366 C C . GLY A 1 303 ? -23.449 -8.733 2.694 1.00 84.94 303 GLY A C 1
ATOM 2367 O O . GLY A 1 303 ? -23.120 -7.592 3.037 1.00 84.94 303 GLY A O 1
ATOM 2368 N N . LYS A 1 304 ? -23.573 -9.738 3.565 1.00 91.56 304 LYS A N 1
ATOM 2369 C CA . LYS A 1 304 ? -23.291 -9.678 4.998 1.00 91.56 304 LYS A CA 1
ATOM 2370 C C . LYS A 1 304 ? -22.001 -10.413 5.321 1.00 91.56 304 LYS A C 1
ATOM 2372 O O . LYS A 1 304 ? -21.583 -11.331 4.616 1.00 91.56 304 LYS A O 1
ATOM 2377 N N . ILE A 1 305 ? -21.390 -9.994 6.415 1.00 93.56 305 ILE A N 1
ATOM 2378 C CA . ILE A 1 305 ? -20.169 -10.554 6.972 1.00 93.56 305 ILE A CA 1
ATOM 2379 C C . ILE A 1 305 ? -20.526 -11.064 8.367 1.00 93.56 305 ILE A C 1
ATOM 2381 O O . ILE A 1 305 ? -20.928 -10.284 9.227 1.00 93.56 305 ILE A O 1
ATOM 2385 N N . LEU A 1 306 ? -20.418 -12.371 8.572 1.00 94.50 306 LEU A N 1
ATOM 2386 C CA . LEU A 1 306 ? -20.757 -13.049 9.817 1.00 94.50 306 LEU A CA 1
A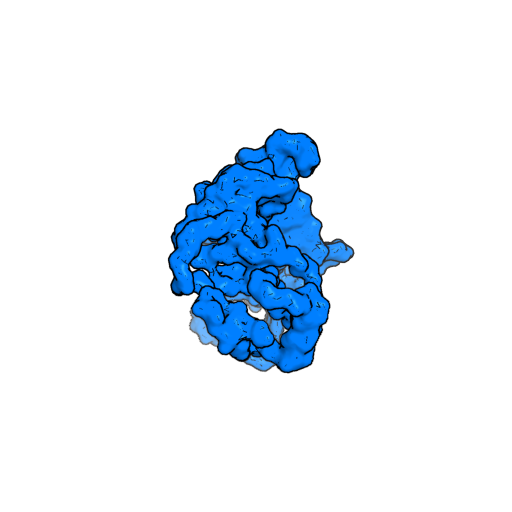TOM 2387 C C . LEU A 1 306 ? -19.475 -13.485 10.523 1.00 94.50 306 LEU A C 1
ATOM 2389 O O . LEU A 1 306 ? -18.610 -14.119 9.914 1.00 94.50 306 LEU A O 1
ATOM 2393 N N . ILE A 1 307 ? -19.355 -13.144 11.803 1.00 94.56 307 ILE A N 1
ATOM 2394 C CA . ILE A 1 307 ? -18.190 -13.461 12.632 1.00 94.56 307 ILE A CA 1
ATOM 2395 C C . ILE A 1 307 ? -18.688 -14.046 13.953 1.00 94.56 307 ILE A C 1
ATOM 2397 O O . ILE A 1 307 ? -19.399 -13.376 14.697 1.00 94.56 307 ILE A O 1
ATOM 2401 N N . ALA A 1 308 ? -18.313 -15.288 14.257 1.00 92.19 308 ALA A N 1
ATOM 2402 C CA . ALA A 1 308 ? -18.659 -15.924 15.527 1.00 92.19 308 ALA A CA 1
ATOM 2403 C C . ALA A 1 308 ? -17.895 -15.285 16.700 1.00 92.19 308 ALA A C 1
ATOM 2405 O O . ALA A 1 308 ? -16.733 -14.892 16.546 1.00 92.19 308 ALA A O 1
ATOM 2406 N N . SER A 1 309 ? -18.514 -15.203 17.877 1.00 90.19 309 SER A N 1
ATOM 2407 C CA . SER A 1 309 ? -17.815 -14.867 19.122 1.00 90.19 309 SER A CA 1
ATOM 2408 C C . SER A 1 309 ? -16.779 -15.933 19.487 1.00 90.19 309 SER A C 1
ATOM 2410 O O . SER A 1 309 ? -16.765 -17.034 18.942 1.00 90.19 309 SER A O 1
ATOM 2412 N N . GLU A 1 310 ? -15.847 -15.594 20.373 1.00 86.06 310 GLU A N 1
ATOM 2413 C CA . GLU A 1 310 ? -14.771 -16.506 20.788 1.00 86.06 310 GLU A CA 1
ATOM 2414 C C . GLU A 1 310 ? -15.276 -17.743 21.532 1.00 86.06 310 GLU A C 1
ATOM 2416 O O . GLU A 1 310 ? -14.767 -18.838 21.321 1.00 86.06 310 GLU A O 1
ATOM 2421 N N . ASP A 1 311 ? -16.332 -17.584 22.323 1.00 87.00 311 ASP A N 1
ATOM 2422 C CA . ASP A 1 311 ? -17.027 -18.675 23.004 1.00 87.00 311 ASP A CA 1
ATOM 2423 C C . ASP A 1 311 ? -18.014 -19.438 22.097 1.00 87.00 311 ASP A C 1
ATOM 2425 O O . ASP A 1 311 ? -18.621 -20.416 22.531 1.00 87.00 311 ASP A O 1
ATOM 2429 N N . GLY A 1 312 ? -18.202 -18.994 20.848 1.00 86.56 312 GLY A N 1
ATOM 2430 C CA . GLY A 1 312 ? -19.167 -19.555 19.901 1.00 86.56 312 GLY A CA 1
ATOM 2431 C C . GLY A 1 312 ? -20.641 -19.321 20.259 1.00 86.56 312 GLY A C 1
ATOM 2432 O O . GLY A 1 312 ? -21.514 -19.870 19.589 1.00 86.56 312 GLY A O 1
ATOM 2433 N N . GLY A 1 313 ? -20.938 -18.530 21.296 1.00 90.12 313 GLY A N 1
ATOM 2434 C CA . GLY A 1 313 ? -22.301 -18.285 21.772 1.00 90.12 313 GLY A CA 1
ATOM 2435 C C . GLY A 1 313 ? -23.096 -17.266 20.949 1.00 90.12 313 GLY A C 1
ATOM 2436 O O . GLY A 1 313 ? -24.323 -17.255 21.024 1.00 90.12 313 GLY A O 1
ATOM 2437 N N . LEU A 1 314 ? -22.420 -16.415 20.172 1.00 91.44 314 LEU A N 1
ATOM 2438 C CA . LEU A 1 314 ? -23.012 -15.304 19.423 1.00 91.44 314 LEU A CA 1
ATOM 2439 C C . LEU A 1 314 ? -22.453 -15.230 17.996 1.00 91.44 314 LEU A C 1
ATOM 2441 O O . LEU A 1 314 ? -21.348 -15.700 17.712 1.00 91.44 314 LEU A O 1
ATOM 2445 N N . VAL A 1 315 ? -23.198 -14.580 17.097 1.00 93.50 315 VAL A N 1
ATOM 2446 C CA . VAL A 1 315 ? -22.738 -14.261 15.738 1.00 93.50 315 VAL A CA 1
ATOM 2447 C C . VAL A 1 315 ? -22.919 -12.772 15.487 1.00 93.50 315 VAL A C 1
ATOM 2449 O O . VAL A 1 315 ? -24.032 -12.269 15.381 1.00 93.50 315 VAL A O 1
ATOM 2452 N N . TYR A 1 316 ? -21.806 -12.067 15.329 1.00 93.81 316 TYR A N 1
ATOM 2453 C CA . TYR A 1 316 ? -21.803 -10.668 14.937 1.00 93.81 316 TYR A CA 1
ATOM 2454 C C . TYR A 1 316 ? -22.043 -10.553 13.429 1.00 93.81 316 TYR A C 1
ATOM 2456 O O . TYR A 1 316 ? -21.303 -11.125 12.625 1.00 93.81 316 TYR A O 1
ATOM 2464 N N . GLU A 1 317 ? -23.063 -9.794 13.039 1.00 94.31 317 GLU A N 1
ATOM 2465 C CA . GLU A 1 317 ? -23.403 -9.520 11.645 1.00 94.31 317 GLU A CA 1
ATOM 2466 C C . GLU A 1 317 ? -22.967 -8.100 11.266 1.00 94.31 317 GLU A C 1
ATOM 2468 O O . GLU A 1 317 ? -23.407 -7.125 11.875 1.00 94.31 317 GLU A O 1
ATOM 2473 N N . PHE A 1 318 ? -22.144 -7.972 10.227 1.00 91.19 318 PHE A N 1
ATOM 2474 C CA . PHE A 1 318 ? -21.691 -6.704 9.658 1.00 91.19 318 PHE A CA 1
ATOM 2475 C C . PHE A 1 318 ? -22.125 -6.577 8.193 1.00 91.19 318 PHE A C 1
ATOM 2477 O O . PHE A 1 318 ? -22.337 -7.572 7.499 1.00 91.19 318 PHE A O 1
ATOM 2484 N N . ASN A 1 319 ? -22.242 -5.348 7.690 1.00 88.12 319 ASN A N 1
ATOM 2485 C CA . ASN A 1 319 ? -22.402 -5.113 6.252 1.00 88.12 319 ASN A CA 1
ATOM 2486 C C . ASN A 1 319 ? -21.046 -5.189 5.512 1.00 88.12 319 ASN A C 1
ATOM 2488 O O . ASN A 1 319 ? -19.985 -5.256 6.133 1.00 88.12 319 ASN A O 1
ATOM 2492 N N . GLY A 1 320 ? -21.065 -5.086 4.179 1.00 81.94 320 GLY A N 1
ATOM 2493 C CA . GLY A 1 320 ? -19.849 -5.075 3.349 1.00 81.94 320 GLY A CA 1
ATOM 2494 C C . GLY A 1 320 ? -18.837 -3.953 3.642 1.00 81.94 320 GLY A C 1
ATOM 2495 O O . GLY A 1 320 ? -17.705 -4.030 3.179 1.00 81.94 320 GLY A O 1
ATOM 2496 N N . THR A 1 321 ? -19.208 -2.929 4.421 1.00 77.81 321 THR A N 1
ATOM 2497 C CA . THR A 1 321 ? -18.303 -1.851 4.858 1.00 77.81 321 THR A CA 1
ATOM 2498 C C . THR A 1 321 ? -17.803 -2.033 6.296 1.00 77.81 321 THR A C 1
ATOM 2500 O O . THR A 1 321 ? -17.225 -1.099 6.846 1.00 77.81 321 THR A O 1
ATOM 2503 N N . GLY A 1 322 ? -18.093 -3.168 6.944 1.00 80.19 322 GLY A N 1
ATOM 2504 C CA . GLY A 1 322 ? -17.680 -3.450 8.324 1.00 80.19 322 GLY A CA 1
ATOM 2505 C C . GLY A 1 322 ? -18.546 -2.816 9.420 1.00 80.19 322 GLY A C 1
ATOM 2506 O O . GLY A 1 322 ? -18.209 -2.892 10.599 1.00 80.19 322 GLY A O 1
ATOM 2507 N N . ARG A 1 323 ? -19.689 -2.202 9.077 1.00 82.31 323 ARG A N 1
ATOM 2508 C CA . ARG A 1 323 ? -20.625 -1.638 10.065 1.00 82.31 323 ARG A CA 1
ATOM 2509 C C . ARG A 1 323 ? -21.419 -2.756 10.733 1.00 82.31 323 ARG A C 1
ATOM 2511 O O . ARG A 1 323 ? -22.065 -3.532 10.034 1.00 82.31 323 ARG A O 1
ATOM 2518 N N . HIS A 1 324 ? -21.419 -2.775 12.066 1.00 86.81 324 HIS A N 1
ATOM 2519 C CA . HIS A 1 324 ? -22.185 -3.725 12.878 1.00 86.81 324 HIS A CA 1
ATOM 2520 C C . HIS A 1 324 ? -23.691 -3.516 12.672 1.00 86.81 324 HIS A C 1
ATOM 2522 O O . HIS A 1 324 ? -24.181 -2.385 12.714 1.00 86.81 324 HIS A O 1
ATOM 2528 N N . LEU A 1 325 ? -24.405 -4.603 12.383 1.00 88.19 325 LEU A N 1
ATOM 2529 C CA . LEU A 1 325 ? -25.845 -4.631 12.129 1.00 88.19 325 LEU A CA 1
ATOM 2530 C C . LEU A 1 325 ? -26.606 -5.236 13.309 1.00 88.19 325 LEU A C 1
ATOM 2532 O O . LEU A 1 325 ? -27.619 -4.674 13.720 1.00 88.19 325 LEU A O 1
ATOM 2536 N N . ARG A 1 326 ? -26.131 -6.372 13.836 1.00 88.38 326 ARG A N 1
ATOM 2537 C CA . ARG A 1 326 ? -26.696 -7.057 15.009 1.00 88.38 326 ARG A CA 1
ATOM 2538 C C . ARG A 1 326 ? -25.734 -8.101 15.581 1.00 88.38 326 ARG A C 1
ATOM 2540 O O . ARG A 1 326 ? -24.757 -8.467 14.926 1.00 88.38 326 ARG A O 1
ATOM 2547 N N . THR A 1 327 ? -26.048 -8.562 16.784 1.00 87.69 327 THR A N 1
ATOM 2548 C CA . THR A 1 327 ? -25.425 -9.689 17.490 1.00 87.69 327 THR A CA 1
ATOM 2549 C C . THR A 1 327 ? -26.500 -10.713 17.818 1.00 87.69 327 THR A C 1
ATOM 2551 O O . THR A 1 327 ? -27.646 -10.264 18.061 1.00 87.69 327 THR A O 1
#

Nearest PDB structures (foldseek):
  8fia-assembly1_A-2  TM=6.586E-01  e=5.237E-10  Drosophila melanogaster
  6ske-assembly2_C  TM=5.316E-01  e=3.450E-11  Gallus gallus
  6vhh-assembly1_A  TM=5.606E-01  e=9.041E-11  Homo sapiens
  7ban-assembly1_A  TM=5.275E-01  e=3.864E-11  Homo sapiens
  7bam-assembly1_B  TM=5.262E-01  e=5.130E-11  Homo sapiens